Protein 3VW4 (pdb70)

Foldseek 3Di:
DDDPPLLVVLLVVLLVVVLPCCVVVVDDLVVQLVVSLVVSVVVQVVDPHGDDSVSSSVSSNVSSVVNNVQDDVVNVVVVVVVVVVVVVVPDDDDDDCPDCVNVVVCVVVVHHPVVVVVVPVD/DPDPLVVVLLVVLLVVVLVCCVVPVDDLVVQLVVQLVSSVVVQVVDPHGDDSVSSSVSSNVSSCVCNVPDDPVNVVVVCVVVVVVVVVPDDDDDDCPDCVNVVPCVVVPHHDVVVVVVVD

Solvent-accessible surface area: 18663 Å² total; per-residue (Å²): 208,152,59,73,137,72,40,51,78,0,55,26,101,0,48,128,64,0,65,165,10,2,92,138,66,81,36,103,80,69,106,5,31,83,32,0,22,123,72,0,70,93,43,11,79,93,30,131,101,65,11,54,83,60,38,0,123,58,9,0,105,41,4,0,102,110,0,67,164,120,68,33,76,126,28,76,67,64,69,83,60,55,156,45,173,148,37,55,110,164,70,198,224,92,89,81,96,111,31,46,175,40,124,81,37,8,121,91,122,68,80,64,96,51,38,47,89,168,136,103,187,151,177,140,159,96,87,18,64,84,0,54,32,105,0,48,104,54,0,61,154,6,8,95,140,68,80,36,102,64,74,120,7,35,90,36,0,22,105,63,0,67,100,64,12,80,88,26,134,96,70,26,59,82,58,44,0,124,62,9,0,111,37,4,0,112,94,0,101,165,117,68,41,78,149,29,68,73,65,65,84,53,63,154,46,176,151,47,45,119,167,75,196,215,83,81,74,108,111,32,42,171,33,116,82,42,36,110,102,121,70,90,65,83,50,32,53,100,168,169,111,218

Structure (mmCIF, N/CA/C/O backbone):
data_3VW4
#
_entry.id   3VW4
#
_cell.length_a   47.662
_cell.length_b   61.824
_cell.length_c   273.508
_cell.angle_alpha   90.00
_cell.angle_beta   90.00
_cell.angle_gamma   90.00
#
_symmetry.space_group_name_H-M   'P 21 21 21'
#
loop_
_entity.id
_entity.type
_entity.pdbx_description
1 polymer Rep
2 polymer "DNA (5'-D(P*AP*AP*TP*GP*AP*GP*AP*CP*CP*AP*GP*AP*TP*AP*AP*GP*CP*CP*TP*TP*AP*TP*C)-3')"
3 polymer "DNA (5'-D(P*GP*AP*TP*AP*AP*GP*GP*CP*TP*TP*AP*TP*CP*TP*GP*GP*TP*CP*TP*CP*AP*TP*T)-3')"
4 non-polymer 'SULFATE ION'
5 water water
#
loop_
_atom_site.group_PDB
_atom_site.id
_atom_site.type_symbol
_atom_site.label_atom_id
_atom_site.label_alt_id
_atom_site.label_comp_id
_atom_site.label_asym_id
_atom_site.label_entity_id
_atom_site.label_seq_id
_atom_site.pdbx_PDB_ins_code
_atom_site.Cartn_x
_atom_site.Cartn_y
_atom_site.Cartn_z
_atom_site.occupancy
_atom_site.B_iso_or_equiv
_atom_site.auth_seq_id
_atom_site.auth_comp_id
_atom_site.auth_asym_id
_atom_site.auth_atom_id
_atom_site.pdbx_PDB_model_num
ATOM 1 N N . HIS A 1 4 ? 15.024 19.646 90.720 1.00 64.98 170 HIS A N 1
ATOM 2 C CA . HIS A 1 4 ? 15.008 20.683 89.634 1.00 64.41 170 HIS A CA 1
ATOM 3 C C . HIS A 1 4 ? 15.745 20.227 88.391 1.00 55.98 170 HIS A C 1
ATOM 4 O O . HIS A 1 4 ? 16.965 20.351 88.309 1.00 58.90 170 HIS A O 1
ATOM 11 N N . HIS A 1 5 ? 15.047 19.680 87.405 1.00 48.61 171 HIS A N 1
ATOM 12 C CA . HIS A 1 5 ? 15.724 19.271 86.162 1.00 44.41 171 HIS A CA 1
ATOM 13 C C . HIS A 1 5 ? 15.709 20.473 85.256 1.00 36.69 171 HIS A C 1
ATOM 14 O O . HIS A 1 5 ? 14.731 21.245 85.323 1.00 33.30 171 HIS A O 1
ATOM 21 N N . HIS A 1 6 ? 16.741 20.667 84.408 1.00 25.64 172 HIS A N 1
ATOM 22 C CA . HIS A 1 6 ? 16.746 21.879 83.599 1.00 19.31 172 HIS A CA 1
ATOM 23 C C . HIS A 1 6 ? 16.672 21.549 82.16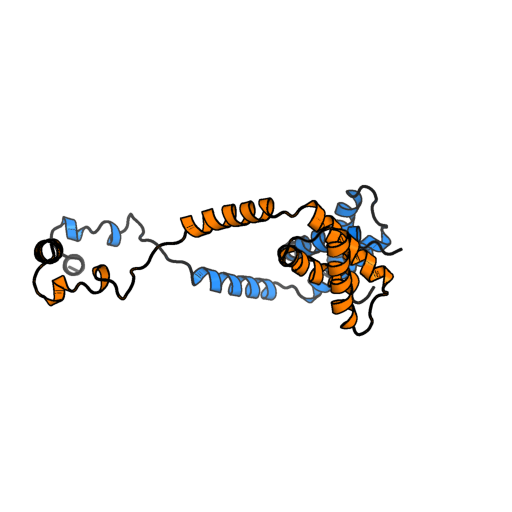6 1.00 15.12 172 HIS A C 1
ATOM 24 O O . HIS A 1 6 ? 17.683 21.526 81.496 1.00 14.53 172 HIS A O 1
ATOM 31 N N . HIS A 1 7 ? 15.477 21.339 81.648 1.00 11.17 173 HIS A N 1
ATOM 32 C CA . HIS A 1 7 ? 15.369 20.729 80.366 1.00 9.21 173 HIS A CA 1
ATOM 33 C C . HIS A 1 7 ? 15.864 21.561 79.254 1.00 8.94 173 HIS A C 1
ATOM 34 O O . HIS A 1 7 ? 16.455 21.020 78.274 1.00 8.55 173 HIS A O 1
ATOM 41 N N . HIS A 1 8 ? 15.683 22.881 79.347 1.00 8.84 174 HIS A N 1
ATOM 42 C CA . HIS A 1 8 ? 16.031 23.700 78.162 1.00 8.35 174 HIS A CA 1
ATOM 43 C C . HIS A 1 8 ? 17.513 23.786 77.982 1.00 6.78 174 HIS A C 1
ATOM 44 O O . HIS A 1 8 ? 18.027 23.551 76.906 1.00 6.22 174 HIS A O 1
ATOM 51 N N . ARG A 1 9 ? 18.242 24.098 79.036 1.00 12.34 175 ARG A N 1
ATOM 52 C CA . ARG A 1 9 ? 19.646 24.306 78.816 1.00 10.88 175 ARG A CA 1
ATOM 53 C C . ARG A 1 9 ? 20.287 22.947 78.558 1.00 9.69 175 ARG A C 1
ATOM 54 O O . ARG A 1 9 ? 21.157 22.802 77.664 1.00 9.16 175 ARG A O 1
ATOM 62 N N . ASN A 1 10 ? 19.811 21.929 79.266 1.00 9.30 176 ASN A N 1
ATOM 63 C CA . ASN A 1 10 ? 20.320 20.609 79.014 1.00 8.50 176 ASN A CA 1
ATOM 64 C C . ASN A 1 10 ? 20.229 20.282 77.516 1.00 8.11 176 ASN A C 1
ATOM 65 O O . ASN A 1 10 ? 21.245 19.990 76.867 1.00 7.56 176 ASN A O 1
ATOM 70 N N . TYR A 1 11 ? 19.032 20.350 76.969 1.00 8.63 177 TYR A N 1
ATOM 71 C CA . TYR A 1 11 ? 18.806 20.182 75.543 1.00 8.85 177 TYR A CA 1
ATOM 72 C C . TYR A 1 11 ? 19.862 20.911 74.701 1.00 8.55 177 TYR A C 1
ATOM 73 O O . TYR A 1 11 ? 20.599 20.382 73.865 1.00 8.25 177 TYR A O 1
ATOM 82 N N . HIS A 1 12 ? 19.929 22.165 74.952 1.00 8.99 178 HIS A N 1
ATOM 83 C CA . HIS A 1 12 ? 20.709 22.994 74.137 1.00 9.50 178 HIS A CA 1
ATOM 84 C C . HIS A 1 12 ? 22.132 22.536 74.185 1.00 8.86 178 HIS A C 1
ATOM 85 O O . HIS A 1 12 ? 22.810 22.456 73.148 1.00 9.24 178 HIS A O 1
ATOM 92 N N . LEU A 1 13 ? 22.625 22.241 75.373 1.00 8.19 179 LEU A N 1
ATOM 93 C CA . LEU A 1 13 ? 23.947 21.693 75.438 1.00 7.73 179 LEU A CA 1
ATOM 94 C C . LEU A 1 13 ? 24.031 20.323 74.742 1.00 7.48 179 LEU A C 1
ATOM 95 O O . LEU A 1 13 ? 24.967 20.095 74.003 1.00 7.50 179 LEU A O 1
ATOM 100 N N . PHE A 1 14 ? 23.088 19.402 74.964 1.00 7.63 180 PHE A N 1
ATOM 101 C CA . PHE A 1 14 ? 23.196 18.049 74.395 1.00 7.58 180 PHE A CA 1
ATOM 102 C C . PHE A 1 14 ? 23.154 18.151 72.896 1.00 8.18 180 PHE A C 1
ATOM 103 O O . PHE A 1 14 ? 23.820 17.487 72.196 1.00 8.10 180 PHE A O 1
ATOM 111 N N . GLU A 1 15 ? 22.348 19.027 72.367 1.00 9.42 181 GLU A N 1
ATOM 112 C CA . GLU A 1 15 ? 22.210 19.138 70.873 1.00 10.67 181 GLU A CA 1
ATOM 113 C C . GLU A 1 15 ? 23.456 19.739 70.233 1.00 11.29 181 GLU A C 1
ATOM 114 O O . GLU A 1 15 ? 23.939 19.209 69.254 1.00 12.04 181 GLU A O 1
ATOM 120 N N . LYS A 1 16 ? 23.928 20.886 70.747 1.00 12.06 182 LYS A N 1
ATOM 121 C CA . LYS A 1 16 ? 25.141 21.550 70.258 1.00 13.02 182 LYS A CA 1
ATOM 122 C C . LYS A 1 16 ? 26.313 20.573 70.221 1.00 11.77 182 LYS A C 1
ATOM 123 O O . LYS A 1 16 ? 26.809 20.231 69.174 1.00 12.43 182 LYS A O 1
ATOM 129 N N . VAL A 1 17 ? 26.704 20.092 71.376 1.00 10.13 183 VAL A N 1
ATOM 130 C CA . VAL A 1 17 ? 27.849 19.253 71.503 1.00 9.46 183 VAL A CA 1
ATOM 131 C C . VAL A 1 17 ? 27.740 17.896 70.723 1.00 9.39 183 VAL A C 1
ATOM 132 O O . VAL A 1 17 ? 28.753 17.377 70.201 1.00 9.31 183 VAL A O 1
ATOM 136 N N . ARG A 1 18 ? 26.554 17.285 70.648 1.00 9.17 184 ARG A N 1
ATOM 137 C CA . ARG A 1 18 ? 26.541 15.969 70.031 1.00 9.10 184 ARG A CA 1
ATOM 138 C C . ARG A 1 18 ? 26.904 16.116 68.553 1.00 10.14 184 ARG A C 1
ATOM 139 O O . ARG A 1 18 ? 27.577 15.295 67.978 1.00 9.92 184 ARG A O 1
ATOM 147 N N . LYS A 1 19 ? 26.506 17.230 67.977 1.00 11.61 185 LYS A N 1
ATOM 148 C CA . LYS A 1 19 ? 26.717 17.456 66.560 1.00 13.66 185 LYS A CA 1
ATOM 149 C C . LYS A 1 19 ? 28.194 17.705 66.281 1.00 13.70 185 LYS A C 1
ATOM 150 O O . LYS A 1 19 ? 28.717 17.340 65.205 1.00 15.46 185 LYS A O 1
ATOM 156 N N . TRP A 1 20 ? 28.842 18.344 67.258 1.00 11.97 186 TRP A N 1
ATOM 157 C CA . TRP A 1 20 ? 30.255 18.666 67.183 1.00 11.41 186 TRP A CA 1
ATOM 158 C C . TRP A 1 20 ? 31.049 17.378 67.335 1.00 10.24 186 TRP A C 1
ATOM 159 O O . TRP A 1 20 ? 31.852 17.067 66.495 1.00 10.74 186 TRP A O 1
ATOM 170 N N . ALA A 1 21 ? 30.810 16.623 68.399 1.00 8.68 187 ALA A N 1
ATOM 171 C CA . ALA A 1 21 ? 31.394 15.335 68.590 1.00 8.05 187 ALA A CA 1
ATOM 172 C C . ALA A 1 21 ? 31.327 14.302 67.458 1.00 8.61 187 ALA A C 1
ATOM 173 O O . ALA A 1 21 ? 32.268 13.498 67.321 1.00 8.30 187 ALA A O 1
ATOM 175 N N . TYR A 1 22 ? 30.247 14.276 66.675 1.00 9.40 188 TYR A N 1
ATOM 176 C CA . TYR A 1 22 ? 30.196 13.286 65.628 1.00 10.53 188 TYR A CA 1
ATOM 177 C C . TYR A 1 22 ? 31.363 13.509 64.676 1.00 11.95 188 TYR A C 1
ATOM 178 O O . TYR A 1 22 ? 31.965 12.556 64.157 1.00 12.13 188 TYR A O 1
ATOM 187 N N . ARG A 1 23 ? 31.663 14.781 64.450 1.00 13.52 189 ARG A N 1
ATOM 188 C CA . ARG A 1 23 ? 32.701 15.191 63.535 1.00 15.71 189 ARG A CA 1
ATOM 189 C C . ARG A 1 23 ? 34.095 15.188 64.193 1.00 14.47 189 ARG A C 1
ATOM 190 O O . ARG A 1 23 ? 35.035 14.741 63.582 1.00 15.04 189 ARG A O 1
ATOM 198 N N . ALA A 1 24 ? 34.197 15.633 65.439 1.00 12.69 190 ALA A N 1
ATOM 199 C CA . ALA A 1 24 ? 35.459 15.803 66.094 1.00 12.33 190 ALA A CA 1
ATOM 200 C C . ALA A 1 24 ? 36.179 14.477 66.413 1.00 11.50 190 ALA A C 1
ATOM 201 O O . ALA A 1 24 ? 37.437 14.471 66.469 1.00 12.58 190 ALA A O 1
ATOM 203 N N . ILE A 1 25 ? 35.442 13.393 66.647 1.00 9.94 191 ILE A N 1
ATOM 204 C CA . ILE A 1 25 ? 36.013 12.123 67.067 1.00 9.11 191 ILE A CA 1
ATOM 205 C C . ILE A 1 25 ? 37.031 11.647 66.019 1.00 10.21 191 ILE A C 1
ATOM 206 O O . ILE A 1 25 ? 38.029 11.046 66.333 1.00 9.90 191 ILE A O 1
ATOM 211 N N . ARG A 1 26 ? 36.772 11.976 64.764 1.00 11.54 192 ARG A N 1
ATOM 212 C CA . ARG A 1 26 ? 37.681 11.650 63.688 1.00 13.12 192 ARG A CA 1
ATOM 213 C C . ARG A 1 26 ? 39.013 12.409 63.780 1.00 14.18 192 ARG A C 1
ATOM 214 O O . ARG A 1 26 ? 39.937 12.139 63.026 1.00 15.25 192 ARG A O 1
ATOM 222 N N . GLN A 1 27 ? 39.134 13.380 64.656 1.00 14.39 193 GLN A N 1
ATOM 223 C CA . GLN A 1 27 ? 40.409 14.097 64.685 1.00 16.36 193 GLN A CA 1
ATOM 224 C C . GLN A 1 27 ? 41.302 13.468 65.693 1.00 14.96 193 GLN A C 1
ATOM 225 O O . GLN A 1 27 ? 41.434 13.988 66.762 1.00 15.01 193 GLN A O 1
ATOM 231 N N . GLY A 1 28 ? 41.818 12.294 65.419 1.00 13.97 194 GLY A N 1
ATOM 232 C CA . GLY A 1 28 ? 42.671 11.648 66.374 1.00 13.06 194 GLY A CA 1
ATOM 233 C C . GLY A 1 28 ? 42.140 10.347 66.919 1.00 11.27 194 GLY A C 1
ATOM 234 O O . GLY A 1 28 ? 42.928 9.490 67.296 1.00 11.44 194 GLY A O 1
ATOM 235 N N . TRP A 1 29 ? 40.812 10.159 66.928 1.00 9.82 195 TRP A N 1
ATOM 236 C CA . TRP A 1 29 ? 40.162 8.977 67.498 1.00 8.58 195 TRP A CA 1
ATOM 237 C C . TRP A 1 29 ? 40.701 8.829 68.903 1.00 8.34 195 TRP A C 1
ATOM 238 O O . TRP A 1 29 ? 41.270 7.786 69.275 1.00 8.67 195 TRP A O 1
ATOM 249 N N . PRO A 1 30 ? 40.579 9.881 69.710 1.00 8.06 196 PRO A N 1
ATOM 250 C CA . PRO A 1 30 ? 41.157 9.736 71.046 1.00 8.45 196 PRO A CA 1
ATOM 251 C C . PRO A 1 30 ? 40.579 8.520 71.808 1.00 8.10 196 PRO A C 1
ATOM 252 O O . PRO A 1 30 ? 39.389 8.298 71.758 1.00 7.34 196 PRO A O 1
ATOM 256 N N . VAL A 1 31 ? 41.418 7.750 72.500 1.00 9.02 197 VAL A N 1
ATOM 257 C CA . VAL A 1 31 ? 40.965 6.661 73.337 1.00 9.29 197 VAL A CA 1
ATOM 258 C C . VAL A 1 31 ? 39.918 7.145 74.271 1.00 8.93 197 VAL A C 1
ATOM 259 O O . VAL A 1 31 ? 39.821 8.350 74.555 1.00 8.68 197 VAL A O 1
ATOM 263 N N . PHE A 1 32 ? 39.103 6.249 74.785 1.00 9.15 198 PHE A N 1
ATOM 264 C CA . PHE A 1 32 ? 37.946 6.697 75.616 1.00 8.91 198 PHE A CA 1
ATOM 265 C C . PHE A 1 32 ? 38.254 7.721 76.751 1.00 9.44 198 PHE A C 1
ATOM 266 O O . PHE A 1 32 ? 37.598 8.794 76.805 1.00 8.68 198 PHE A O 1
ATOM 274 N N . SER A 1 33 ? 39.209 7.432 77.637 1.00 10.97 199 SER A N 1
ATOM 275 C CA . SER A 1 33 ? 39.395 8.292 78.803 1.00 11.95 199 SER A CA 1
ATOM 276 C C . SER A 1 33 ? 39.690 9.719 78.368 1.00 11.29 199 SER A C 1
ATOM 277 O O . SER A 1 33 ? 39.286 10.674 79.048 1.00 11.48 199 SER A O 1
ATOM 280 N N . GLN A 1 34 ? 40.350 9.882 77.214 1.00 10.74 200 GLN A N 1
ATOM 281 C CA . GLN A 1 34 ? 40.681 11.224 76.763 1.00 10.64 200 GLN A CA 1
ATOM 282 C C . GLN A 1 34 ? 39.472 11.879 76.075 1.00 9.10 200 GLN A C 1
ATOM 283 O O . GLN A 1 34 ? 39.201 13.047 76.245 1.00 9.16 200 GLN A O 1
ATOM 289 N N . TRP A 1 35 ? 38.743 11.086 75.319 1.00 8.02 201 TRP A N 1
ATOM 290 C CA . TRP A 1 35 ? 37.557 11.526 74.644 1.00 6.87 201 TRP A CA 1
ATOM 291 C C . TRP A 1 35 ? 36.533 11.974 75.670 1.00 6.72 201 TRP A C 1
ATOM 292 O O . TRP A 1 35 ? 35.809 12.924 75.496 1.00 6.25 201 TRP A O 1
ATOM 303 N N . LEU A 1 36 ? 36.488 11.303 76.800 1.00 7.42 202 LEU A N 1
ATOM 304 C CA . LEU A 1 36 ? 35.460 11.629 77.770 1.00 7.51 202 LEU A CA 1
ATOM 305 C C . LEU A 1 36 ? 35.782 13.011 78.248 1.00 7.94 202 LEU A C 1
ATOM 306 O O . LEU A 1 36 ? 34.877 13.855 78.306 1.00 7.44 202 LEU A O 1
ATOM 311 N N . ASP A 1 37 ? 37.058 13.264 78.572 1.00 9.11 203 ASP A N 1
ATOM 312 C CA . ASP A 1 37 ? 37.437 14.560 79.055 1.00 10.02 203 ASP A CA 1
ATOM 313 C C . ASP A 1 37 ? 37.202 15.624 77.973 1.00 9.26 203 ASP A C 1
ATOM 314 O O . ASP A 1 37 ? 36.571 16.662 78.246 1.00 9.31 203 ASP A O 1
ATOM 319 N N . ALA A 1 38 ? 37.537 15.276 76.733 1.00 8.64 204 ALA A N 1
ATOM 320 C CA . ALA A 1 38 ? 37.348 16.187 75.624 1.00 8.36 204 ALA A CA 1
ATOM 321 C C . ALA A 1 38 ? 35.904 16.697 75.491 1.00 7.39 204 ALA A C 1
ATOM 322 O O . ALA A 1 38 ? 35.710 17.937 75.324 1.00 7.91 204 ALA A O 1
ATOM 324 N N . VAL A 1 39 ? 34.924 15.796 75.581 1.00 6.36 205 VAL A N 1
ATOM 325 C CA . VAL A 1 39 ? 33.580 16.160 75.289 1.00 5.63 205 VAL A CA 1
ATOM 326 C C . VAL A 1 39 ? 32.995 16.972 76.448 1.00 6.12 205 VAL A C 1
ATOM 327 O O . VAL A 1 39 ? 32.463 18.094 76.238 1.00 6.32 205 VAL A O 1
ATOM 331 N N . ILE A 1 40 ? 33.162 16.482 77.672 1.00 6.71 206 ILE A N 1
ATOM 332 C CA . ILE A 1 40 ? 32.807 17.281 78.829 1.00 7.54 206 ILE A CA 1
ATOM 333 C C . ILE A 1 40 ? 33.366 18.690 78.714 1.00 8.53 206 ILE A C 1
ATOM 334 O O . ILE A 1 40 ? 32.688 19.643 78.967 1.00 8.74 206 ILE A O 1
ATOM 339 N N . GLN A 1 41 ? 34.608 18.808 78.287 1.00 9.50 207 GLN A N 1
ATOM 340 C CA . GLN A 1 41 ? 35.218 20.107 78.215 1.00 11.09 207 GLN A CA 1
ATOM 341 C C . GLN A 1 41 ? 34.520 21.002 77.166 1.00 10.81 207 GLN A C 1
ATOM 342 O O . GLN A 1 41 ? 34.281 22.184 77.396 1.00 11.65 207 GLN A O 1
ATOM 348 N N . ARG A 1 42 ? 34.077 20.396 76.075 1.00 9.77 208 ARG A N 1
ATOM 349 C CA . ARG A 1 42 ? 33.261 21.131 75.127 1.00 9.90 208 ARG A CA 1
ATOM 350 C C . ARG A 1 42 ? 31.841 21.489 75.663 1.00 9.49 208 ARG A C 1
ATOM 351 O O . ARG A 1 42 ? 31.296 22.564 75.351 1.00 10.09 208 ARG A O 1
ATOM 359 N N . VAL A 1 43 ? 31.307 20.657 76.541 1.00 8.84 209 VAL A N 1
ATOM 360 C CA . VAL A 1 43 ? 30.050 20.982 77.172 1.00 8.89 209 VAL A CA 1
ATOM 361 C C . VAL A 1 43 ? 30.284 22.166 78.096 1.00 10.56 209 VAL A C 1
ATOM 362 O O . VAL A 1 43 ? 29.453 23.096 78.128 1.00 10.99 209 VAL A O 1
ATOM 366 N N . GLU A 1 44 ? 31.393 22.163 78.826 1.00 11.92 210 GLU A N 1
ATOM 367 C CA . GLU A 1 44 ? 31.721 23.309 79.665 1.00 14.04 210 GLU A CA 1
ATOM 368 C C . GLU A 1 44 ? 31.944 24.627 78.881 1.00 14.69 210 GLU A C 1
ATOM 369 O O . GLU A 1 44 ? 31.644 25.689 79.371 1.00 15.50 210 GLU A O 1
ATOM 375 N N . MET A 1 45 ? 32.436 24.566 77.660 1.00 14.32 211 MET A N 1
ATOM 376 C CA . MET A 1 45 ? 32.703 25.810 77.018 1.00 16.01 211 MET A CA 1
ATOM 377 C C . MET A 1 45 ? 31.373 26.449 76.605 1.00 15.42 211 MET A C 1
ATOM 378 O O . MET A 1 45 ? 31.185 27.655 76.788 1.00 16.82 211 MET A O 1
ATOM 383 N N . TYR A 1 46 ? 30.436 25.645 76.106 1.00 13.40 212 TYR A N 1
ATOM 384 C CA . TYR A 1 46 ? 29.115 26.231 75.787 1.00 13.03 212 TYR A CA 1
ATOM 385 C C . TYR A 1 46 ? 28.372 26.721 77.028 1.00 12.66 212 TYR A C 1
ATOM 386 O O . TYR A 1 46 ? 27.691 27.739 76.976 1.00 13.50 212 TYR A O 1
ATOM 395 N N . ASN A 1 47 ? 28.532 25.996 78.121 1.00 11.51 213 ASN A N 1
ATOM 396 C CA . ASN A 1 47 ? 27.793 26.242 79.307 1.00 11.30 213 ASN A CA 1
ATOM 397 C C . ASN A 1 47 ? 28.187 27.598 79.874 1.00 13.13 213 ASN A C 1
ATOM 398 O O . ASN A 1 47 ? 27.371 28.312 80.401 1.00 13.63 213 ASN A O 1
ATOM 403 N N . ALA A 1 48 ? 29.451 27.955 79.732 1.00 14.31 214 ALA A N 1
ATOM 404 C CA . ALA A 1 48 ? 30.006 29.136 80.341 1.00 16.51 214 ALA A CA 1
ATOM 405 C C . ALA A 1 48 ? 29.471 30.393 79.610 1.00 17.71 214 ALA A C 1
ATOM 406 O O . ALA A 1 48 ? 29.353 31.469 80.188 1.00 19.55 214 ALA A O 1
ATOM 408 N N . SER A 1 49 ? 29.122 30.194 78.351 1.00 16.89 215 SER A N 1
ATOM 409 C CA . SER A 1 49 ? 28.300 31.094 77.588 1.00 17.71 215 SER A CA 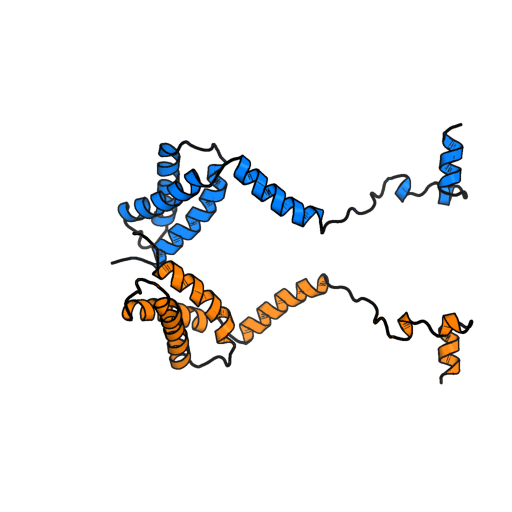1
ATOM 410 C C . SER A 1 49 ? 26.893 31.453 78.107 1.00 17.24 215 SER A C 1
ATOM 411 O O . SER A 1 49 ? 26.507 32.580 77.987 1.00 18.92 215 SER A O 1
ATOM 414 N N . LEU A 1 50 ? 26.141 30.504 78.636 1.00 15.24 216 LEU A N 1
ATOM 415 C CA . LEU A 1 50 ? 24.777 30.774 79.046 1.00 14.93 216 LEU A CA 1
ATOM 416 C C . LEU A 1 50 ? 24.783 31.791 80.136 1.00 16.56 216 LEU A C 1
ATOM 417 O O . LEU A 1 50 ? 25.685 31.800 80.952 1.00 17.30 216 LEU A O 1
ATOM 422 N N . PRO A 1 51 ? 23.750 32.625 80.188 1.00 17.32 217 PRO A N 1
ATOM 423 C CA . PRO A 1 51 ? 23.643 33.599 81.235 1.00 19.00 217 PRO A CA 1
ATOM 424 C C . PRO A 1 51 ? 23.606 32.924 82.626 1.00 18.35 217 PRO A C 1
ATOM 425 O O . PRO A 1 51 ? 24.175 33.465 83.598 1.00 19.99 217 PRO A O 1
ATOM 429 N N . VAL A 1 52 ? 22.921 31.779 82.730 1.00 16.40 218 VAL A N 1
ATOM 430 C CA . VAL A 1 52 ? 22.883 31.051 83.973 1.00 16.12 218 VAL A CA 1
ATOM 431 C C . VAL A 1 52 ? 23.336 29.654 83.724 1.00 14.53 218 VAL A C 1
ATOM 432 O O . VAL A 1 52 ? 22.543 28.763 83.528 1.00 13.21 218 VAL A O 1
ATOM 436 N N . PRO A 1 53 ? 24.644 29.437 83.767 1.00 14.91 219 PRO A N 1
ATOM 437 C CA . PRO A 1 53 ? 25.236 28.115 83.431 1.00 13.54 219 PRO A CA 1
ATOM 438 C C . PRO A 1 53 ? 24.732 27.008 84.349 1.00 13.01 219 PRO A C 1
ATOM 439 O O . PRO A 1 53 ? 24.456 27.242 85.506 1.00 14.17 219 PRO A O 1
ATOM 443 N N . LEU A 1 54 ? 24.636 25.791 83.844 1.00 11.60 220 LEU A N 1
ATOM 444 C CA . LEU A 1 54 ? 24.403 24.617 84.678 1.00 11.55 220 LEU A CA 1
ATOM 445 C C . LEU A 1 54 ? 25.613 24.292 85.555 1.00 12.73 220 LEU A C 1
ATOM 446 O O . LEU A 1 54 ? 26.692 24.796 85.354 1.00 13.36 220 LEU A O 1
ATOM 451 N N . SER A 1 55 ? 25.442 23.384 86.478 1.00 13.45 221 SER A N 1
ATOM 452 C CA . SER A 1 55 ? 26.473 23.017 87.335 1.00 15.03 221 SER A CA 1
ATOM 453 C C . SER A 1 55 ? 27.499 22.172 86.605 1.00 14.30 221 SER A C 1
ATOM 454 O O . SER A 1 55 ? 27.193 21.527 85.593 1.00 12.58 221 SER A O 1
ATOM 457 N N . PRO A 1 56 ? 28.698 22.083 87.170 1.00 15.86 222 PRO A N 1
ATOM 458 C CA . PRO A 1 56 ? 29.740 21.157 86.639 1.00 15.51 222 PRO A CA 1
ATOM 459 C C . PRO A 1 56 ? 29.296 19.710 86.628 1.00 15.04 222 PRO A C 1
ATOM 460 O O . PRO A 1 56 ? 29.544 19.023 85.641 1.00 13.72 222 PRO A O 1
ATOM 464 N N . ALA A 1 57 ? 28.634 19.241 87.689 1.00 16.51 223 ALA A N 1
ATOM 465 C CA . ALA A 1 57 ? 28.046 17.888 87.669 1.00 16.53 223 ALA A CA 1
ATOM 466 C C . ALA A 1 57 ? 27.111 17.669 86.475 1.00 14.54 223 ALA A C 1
ATOM 467 O O . ALA A 1 57 ? 27.141 16.578 85.850 1.00 13.84 223 ALA A O 1
ATOM 469 N N . GLU A 1 58 ? 26.305 18.661 86.127 1.00 13.91 224 GLU A N 1
ATOM 470 C CA . GLU A 1 58 ? 25.372 18.399 85.022 1.00 12.68 224 GLU A CA 1
ATOM 471 C C . GLU A 1 58 ? 26.077 18.307 83.660 1.00 10.99 224 GLU A C 1
ATOM 472 O O . GLU A 1 58 ? 25.824 17.382 82.878 1.00 10.17 224 GLU A O 1
ATOM 478 N N . CYS A 1 59 ? 26.975 19.266 83.409 1.00 10.69 225 CYS A N 1
ATOM 479 C CA . CYS A 1 59 ? 27.955 19.191 82.360 1.00 9.71 225 CYS A CA 1
ATOM 480 C C . CYS A 1 59 ? 28.635 17.842 82.200 1.00 9.60 225 CYS A C 1
ATOM 481 O O . CYS A 1 59 ? 28.679 17.320 81.073 1.00 8.53 225 CYS A O 1
ATOM 484 N N . ARG A 1 60 ? 29.095 17.232 83.290 1.00 10.90 226 ARG A N 1
ATOM 485 C CA . ARG A 1 60 ? 29.709 15.889 83.205 1.00 11.12 226 ARG A CA 1
ATOM 486 C C . ARG A 1 60 ? 28.750 14.862 82.723 1.00 10.35 226 ARG A C 1
ATOM 487 O O . ARG A 1 60 ? 29.101 14.054 81.825 1.00 9.73 226 ARG A O 1
ATOM 495 N N . ALA A 1 61 ? 27.546 14.884 83.261 1.00 10.56 227 ALA A N 1
ATOM 496 C CA . ALA A 1 61 ? 26.549 13.897 82.881 1.00 10.38 227 ALA A CA 1
ATOM 497 C C . ALA A 1 61 ? 26.251 14.016 81.363 1.00 8.68 227 ALA A C 1
ATOM 498 O O . ALA A 1 61 ? 26.343 13.022 80.659 1.00 8.41 227 ALA A O 1
ATOM 500 N N . ILE A 1 62 ? 25.968 15.228 80.853 1.00 7.69 228 ILE A N 1
ATOM 501 C CA . ILE A 1 62 ? 25.593 15.337 79.464 1.00 6.68 228 ILE A CA 1
ATOM 502 C C . ILE A 1 62 ? 26.797 14.918 78.588 1.00 6.09 228 ILE A C 1
ATOM 503 O O . ILE A 1 62 ? 26.688 14.253 77.520 1.00 5.64 228 ILE A O 1
ATOM 508 N N . GLY A 1 63 ? 27.954 15.298 79.072 1.00 6.34 229 GLY A N 1
ATOM 509 C CA . GLY A 1 63 ? 29.173 14.931 78.398 1.00 6.25 229 GLY A CA 1
ATOM 510 C C . GLY A 1 63 ? 29.449 13.444 78.401 1.00 6.76 229 GLY A C 1
ATOM 511 O O . GLY A 1 63 ? 29.878 12.923 77.380 1.00 6.32 229 GLY A O 1
ATOM 512 N N . LYS A 1 64 ? 29.207 12.746 79.517 1.00 8.00 230 LYS A N 1
ATOM 513 C CA . LYS A 1 64 ? 29.446 11.307 79.597 1.00 8.95 230 LYS A CA 1
ATOM 514 C C . LYS A 1 64 ? 28.567 10.577 78.573 1.00 8.54 230 LYS A C 1
ATOM 515 O O . LYS A 1 64 ? 28.999 9.622 77.842 1.00 8.59 230 LYS A O 1
ATOM 521 N N . SER A 1 65 ? 27.326 11.044 78.502 1.00 8.22 231 SER A N 1
ATOM 522 C CA . SER A 1 65 ? 26.365 10.519 77.575 1.00 8.15 231 SER A CA 1
ATOM 523 C C . SER A 1 65 ? 26.873 10.567 76.131 1.00 7.13 231 SER A C 1
ATOM 524 O O . SER A 1 65 ? 26.829 9.552 75.444 1.00 7.59 231 SER A O 1
ATOM 527 N N . ILE A 1 66 ? 27.357 11.727 75.675 1.00 5.94 232 ILE A N 1
ATOM 528 C CA . ILE A 1 66 ? 27.729 11.860 74.279 1.00 5.31 232 ILE A CA 1
ATOM 529 C C . ILE A 1 66 ? 28.947 10.983 73.984 1.00 5.34 232 ILE A C 1
ATOM 530 O O . ILE A 1 66 ? 29.090 10.335 72.903 1.00 5.33 232 ILE A O 1
ATOM 535 N N . ALA A 1 67 ? 29.823 10.955 74.980 1.00 5.46 233 ALA A N 1
ATOM 536 C CA . ALA A 1 67 ? 31.108 10.369 74.757 1.00 5.58 233 ALA A CA 1
ATOM 537 C C . ALA A 1 67 ? 30.940 8.855 74.806 1.00 6.42 233 ALA A C 1
ATOM 538 O O . ALA A 1 67 ? 31.595 8.168 74.070 1.00 6.43 233 ALA A O 1
ATOM 540 N N . LYS A 1 68 ? 30.037 8.329 75.617 1.00 7.37 234 LYS A N 1
ATOM 541 C CA . LYS A 1 68 ? 29.889 6.893 75.550 1.00 8.73 234 LYS A CA 1
ATOM 542 C C . LYS A 1 68 ? 29.239 6.489 74.271 1.00 8.76 234 LYS A C 1
ATOM 543 O O . LYS A 1 68 ? 29.763 5.603 73.575 1.00 9.44 234 LYS A O 1
ATOM 549 N N . TYR A 1 69 ? 28.195 7.176 73.876 1.00 8.32 235 TYR A N 1
ATOM 550 C CA . TYR A 1 69 ? 27.519 6.823 72.646 1.00 8.79 235 TYR A CA 1
ATOM 551 C C . TYR A 1 69 ? 28.457 6.891 71.464 1.00 8.16 235 TYR A C 1
ATOM 552 O O . TYR A 1 69 ? 28.595 5.903 70.742 1.00 9.03 235 TYR A O 1
ATOM 561 N N . THR A 1 70 ? 29.159 8.011 71.312 1.00 6.97 236 THR A N 1
ATOM 562 C CA . THR A 1 70 ? 29.993 8.230 70.152 1.00 6.72 236 THR A CA 1
ATOM 563 C C . THR A 1 70 ? 31.243 7.343 70.176 1.00 7.01 236 THR A C 1
ATOM 564 O O . THR A 1 70 ? 31.642 6.844 69.138 1.00 7.43 236 THR A O 1
ATOM 568 N N . HIS A 1 71 ? 31.828 7.080 71.325 1.00 7.18 237 HIS A N 1
ATOM 569 C CA . HIS A 1 71 ? 33.007 6.150 71.362 1.00 7.94 237 HIS A CA 1
ATOM 570 C C . HIS A 1 71 ? 32.611 4.786 70.935 1.00 9.45 237 HIS A C 1
ATOM 571 O O . HIS A 1 71 ? 33.318 4.158 70.192 1.00 9.76 237 HIS A O 1
ATOM 578 N N . ARG A 1 72 ? 31.414 4.350 71.363 1.00 10.99 238 ARG A N 1
ATOM 579 C CA . ARG A 1 72 ? 30.940 3.027 71.074 1.00 13.14 238 ARG A CA 1
ATOM 580 C C . ARG A 1 72 ? 30.496 2.902 69.626 1.00 13.29 238 ARG A C 1
ATOM 581 O O . ARG A 1 72 ? 30.767 1.872 69.014 1.00 14.25 238 ARG A O 1
ATOM 589 N N . LYS A 1 73 ? 29.841 3.919 69.057 1.00 12.37 239 LYS A N 1
ATOM 590 C CA . LYS A 1 73 ? 29.285 3.688 67.714 1.00 13.25 239 LYS A CA 1
ATOM 591 C C . LYS A 1 73 ? 30.120 4.142 66.510 1.00 12.76 239 LYS A C 1
ATOM 592 O O . LYS A 1 73 ? 29.870 3.714 65.388 1.00 13.87 239 LYS A O 1
ATOM 598 N N . PHE A 1 74 ? 31.120 4.997 66.739 1.00 4.12 240 PHE A N 1
ATOM 599 C CA . PHE A 1 74 ? 31.825 5.603 65.619 1.00 4.07 240 PHE A CA 1
ATOM 600 C C . PHE A 1 74 ? 33.166 4.886 65.284 1.00 4.10 240 PHE A C 1
ATOM 601 O O . PHE A 1 74 ? 33.877 4.340 66.163 1.00 4.03 240 PHE A O 1
ATOM 609 N N . SER A 1 75 ? 33.559 4.898 64.030 1.00 4.14 241 SER A N 1
ATOM 610 C CA . SER A 1 75 ? 34.832 4.257 63.734 1.00 4.35 241 SER A CA 1
ATOM 611 C C . SER A 1 75 ? 35.221 4.650 62.351 1.00 4.66 241 SER A C 1
ATOM 612 O O . SER A 1 75 ? 34.380 5.069 61.576 1.00 4.80 241 SER A O 1
ATOM 615 N N . PRO A 1 76 ? 36.469 4.523 62.006 1.00 5.09 242 PRO A N 1
ATOM 616 C CA . PRO A 1 76 ? 36.764 4.776 60.595 1.00 5.78 242 PRO A CA 1
ATOM 617 C C . PRO A 1 76 ? 35.899 4.001 59.583 1.00 6.63 242 PRO A C 1
ATOM 618 O O . PRO A 1 76 ? 35.462 4.594 58.612 1.00 6.83 242 PRO A O 1
ATOM 622 N N . GLU A 1 77 ? 35.628 2.712 59.789 1.00 8.35 243 GLU A N 1
ATOM 623 C CA . GLU A 1 77 ? 34.839 1.891 58.820 1.00 10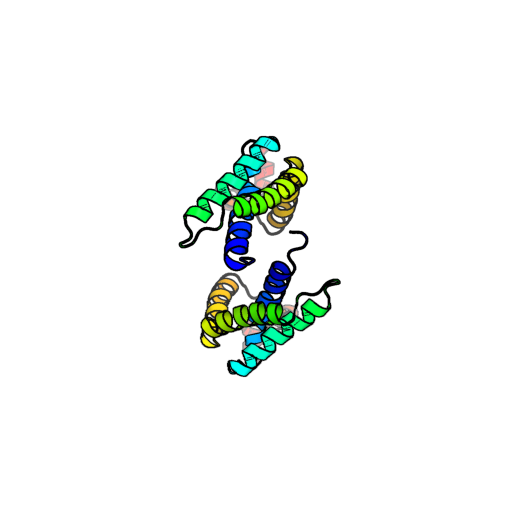.04 243 GLU A CA 1
ATOM 624 C C . GLU A 1 77 ? 33.463 2.545 58.752 1.00 9.54 243 GLU A C 1
ATOM 625 O O . GLU A 1 77 ? 32.966 2.898 57.623 1.00 9.44 243 GLU A O 1
ATOM 631 N N . GLY A 1 78 ? 32.934 2.814 59.967 1.00 8.21 244 GLY A N 1
ATOM 632 C CA . GLY A 1 78 ? 31.755 3.608 60.192 1.00 7.09 244 GLY A CA 1
ATOM 633 C C . GLY A 1 78 ? 31.650 4.805 59.250 1.00 6.88 244 GLY A C 1
ATOM 634 O O . GLY A 1 78 ? 30.638 4.909 58.550 1.00 7.21 244 GLY A O 1
ATOM 635 N N . PHE A 1 79 ? 32.658 5.697 59.221 1.00 6.14 245 PHE A N 1
ATOM 636 C CA . PHE A 1 79 ? 32.664 6.885 58.372 1.00 5.48 245 PHE A CA 1
ATOM 637 C C . PHE A 1 79 ? 32.652 6.509 56.924 1.00 5.39 245 PHE A C 1
ATOM 638 O O . PHE A 1 79 ? 31.869 7.072 56.175 1.00 5.45 245 PHE A O 1
ATOM 646 N N . SER A 1 80 ? 33.465 5.559 56.498 1.00 5.33 246 SER A N 1
ATOM 647 C CA . SER A 1 80 ? 33.303 5.094 55.104 1.00 5.34 246 SER A CA 1
ATOM 648 C C . SER A 1 80 ? 31.922 4.664 54.708 1.00 5.09 246 SER A C 1
ATOM 649 O O . SER A 1 80 ? 31.457 5.067 53.672 1.00 5.12 246 SER A O 1
ATOM 652 N N . ALA A 1 81 ? 31.317 3.782 55.487 1.00 4.80 247 ALA A N 1
ATOM 653 C CA . ALA A 1 81 ? 29.925 3.383 55.274 1.00 4.69 247 ALA A CA 1
ATOM 654 C C . ALA A 1 81 ? 28.998 4.615 55.046 1.00 4.72 247 ALA A C 1
ATOM 655 O O . ALA A 1 81 ? 28.366 4.686 53.996 1.00 4.54 247 ALA A O 1
ATOM 657 N N . VAL A 1 82 ? 28.918 5.576 55.975 1.00 4.68 248 VAL A N 1
ATOM 658 C CA . VAL A 1 82 ? 28.193 6.780 55.671 1.00 5.05 248 VAL A CA 1
ATOM 659 C C . VAL A 1 82 ? 28.598 7.444 54.334 1.00 5.46 248 VAL A C 1
ATOM 660 O O . VAL A 1 82 ? 27.761 7.785 53.483 1.00 5.47 248 VAL A O 1
ATOM 664 N N . GLN A 1 83 ? 29.886 7.605 54.094 1.00 5.93 249 GLN A N 1
ATOM 665 C CA . GLN A 1 83 ? 30.298 8.327 52.898 1.00 6.19 249 GLN A CA 1
ATOM 666 C C . GLN A 1 83 ? 29.991 7.510 51.658 1.00 6.95 249 GLN A C 1
ATOM 667 O O . GLN A 1 83 ? 29.815 8.057 50.554 1.00 7.70 249 GLN A O 1
ATOM 673 N N . ALA A 1 84 ? 29.934 6.184 51.779 1.00 7.37 250 ALA A N 1
ATOM 674 C CA . ALA A 1 84 ? 29.567 5.367 50.606 1.00 7.65 250 ALA A CA 1
ATOM 675 C C . ALA A 1 84 ? 28.082 5.483 50.359 1.00 8.24 250 ALA A C 1
ATOM 676 O O . ALA A 1 84 ? 27.664 5.495 49.233 1.00 9.52 250 ALA A O 1
ATOM 678 N N . ALA A 1 85 ? 27.270 5.571 51.403 1.00 8.37 251 ALA A N 1
ATOM 679 C CA . ALA A 1 85 ? 25.837 5.655 51.205 1.00 8.49 251 ALA A CA 1
ATOM 680 C C . ALA A 1 85 ? 25.526 6.996 50.513 1.00 9.15 251 ALA A C 1
ATOM 681 O O . ALA A 1 85 ? 24.882 7.006 49.450 1.00 9.36 251 ALA A O 1
ATOM 683 N N . ARG A 1 86 ? 26.002 8.115 51.088 1.00 9.68 252 ARG A N 1
ATOM 684 C CA . ARG A 1 86 ? 25.832 9.467 50.467 1.00 10.03 252 ARG A CA 1
ATOM 685 C C . ARG A 1 86 ? 26.407 9.496 49.042 1.00 10.86 252 ARG A C 1
ATOM 686 O O . ARG A 1 86 ? 25.756 9.936 48.119 1.00 10.73 252 ARG A O 1
ATOM 694 N N . GLY A 1 87 ? 27.618 8.990 48.868 1.00 11.50 253 GLY A N 1
ATOM 695 C CA . GLY A 1 87 ? 28.224 9.001 47.573 1.00 13.46 253 GLY A CA 1
ATOM 696 C C . GLY A 1 87 ? 27.353 8.234 46.605 1.00 15.93 253 GLY A C 1
ATOM 697 O O . GLY A 1 87 ? 27.356 8.540 45.424 1.00 17.91 253 GLY A O 1
ATOM 698 N N . ARG A 1 88 ? 26.594 7.244 47.080 1.00 17.45 254 ARG A N 1
ATOM 699 C CA . ARG A 1 88 ? 25.773 6.449 46.180 1.00 19.28 254 ARG A CA 1
ATOM 700 C C . ARG A 1 88 ? 24.623 7.305 45.650 1.00 19.80 254 ARG A C 1
ATOM 701 O O . ARG A 1 88 ? 24.357 7.303 44.473 1.00 20.77 254 ARG A O 1
ATOM 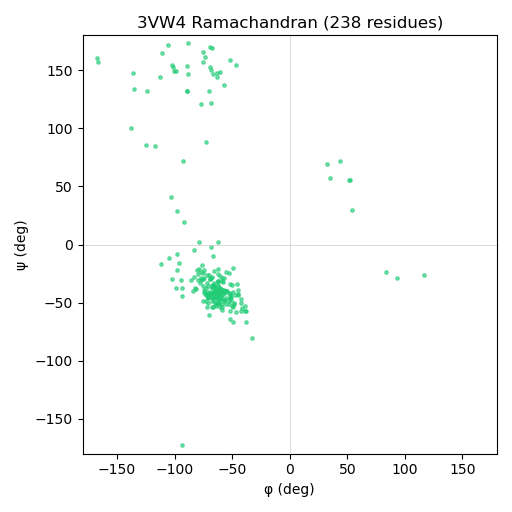709 N N . LYS A 1 89 ? 23.975 8.054 46.529 1.00 22.13 255 LYS A N 1
ATOM 710 C CA . LYS A 1 89 ? 22.895 8.969 46.160 1.00 25.29 255 LYS A CA 1
ATOM 711 C C . LYS A 1 89 ? 23.461 9.936 45.131 1.00 25.40 255 LYS A C 1
ATOM 712 O O . LYS A 1 89 ? 22.881 10.073 44.038 1.00 26.54 255 LYS A O 1
ATOM 718 N N . GLY A 1 90 ? 24.630 10.504 45.456 1.00 23.76 256 GLY A N 1
ATOM 719 C CA . GLY A 1 90 ? 25.308 11.550 44.688 1.00 24.18 256 GLY A CA 1
ATOM 720 C C . GLY A 1 90 ? 25.698 11.173 43.275 1.00 25.98 256 GLY A C 1
ATOM 721 O O . GLY A 1 90 ? 25.320 11.834 42.314 1.00 27.17 256 GLY A O 1
ATOM 722 N N . GLY A 1 91 ? 26.422 10.085 43.116 1.00 27.51 257 GLY A N 1
ATOM 723 C CA . GLY A 1 91 ? 26.740 9.601 41.773 1.00 28.07 257 GLY A CA 1
ATOM 724 C C . GLY A 1 91 ? 25.528 9.252 40.936 1.00 31.12 257 GLY A C 1
ATOM 725 O O . GLY A 1 91 ? 25.586 9.326 39.706 1.00 35.25 257 GLY A O 1
ATOM 726 N N . THR A 1 92 ? 24.441 8.879 41.603 1.00 32.72 258 THR A N 1
ATOM 727 C CA . THR A 1 92 ? 23.2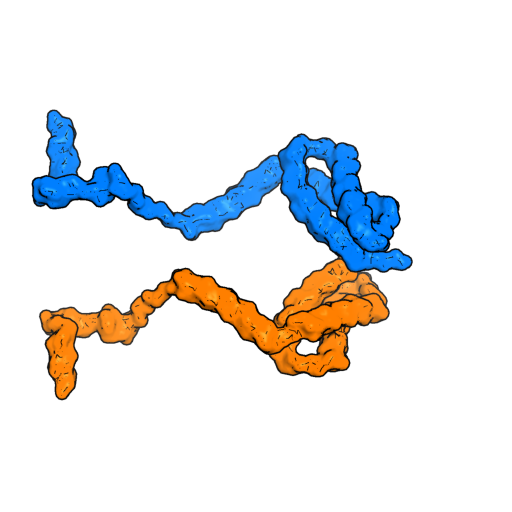20 8.486 40.939 1.00 37.21 258 THR A CA 1
ATOM 728 C C . THR A 1 92 ? 22.491 9.645 40.281 1.00 41.62 258 THR A C 1
ATOM 729 O O . THR A 1 92 ? 22.056 9.491 39.136 1.00 50.54 258 THR A O 1
ATOM 733 N N . LYS A 1 93 ? 22.352 10.785 40.962 1.00 41.69 259 LYS A N 1
ATOM 734 C CA . LYS A 1 93 ? 21.661 11.917 40.347 1.00 41.46 259 LYS A CA 1
ATOM 735 C C . LYS A 1 93 ? 22.609 12.985 39.854 1.00 42.29 259 LYS A C 1
ATOM 736 O O . LYS A 1 93 ? 22.339 14.172 39.998 1.00 41.87 259 LYS A O 1
ATOM 742 N N . SER A 1 94 ? 23.709 12.548 39.249 1.00 38.61 260 SER A N 1
ATOM 743 C CA . SER A 1 94 ? 24.742 13.442 38.784 1.00 39.61 260 SER A CA 1
ATOM 744 C C . SER A 1 94 ? 25.176 13.021 37.394 1.00 42.30 260 SER A C 1
ATOM 745 O O . SER A 1 94 ? 25.459 11.840 37.161 1.00 45.56 260 SER A O 1
ATOM 748 N N . LYS A 1 95 ? 25.280 14.010 36.501 1.00 45.71 261 LYS A N 1
ATOM 749 C CA . LYS A 1 95 ? 25.600 13.799 35.086 1.00 44.11 261 LYS A CA 1
ATOM 750 C C . LYS A 1 95 ? 26.832 14.619 34.686 1.00 44.08 261 LYS A C 1
ATOM 751 O O . LYS A 1 95 ? 26.911 15.811 34.985 1.00 41.45 261 LYS A O 1
ATOM 757 N N . ARG A 1 96 ? 27.778 13.978 34.007 1.00 41.93 262 ARG A N 1
ATOM 758 C CA . ARG A 1 96 ? 28.864 14.703 33.358 1.00 46.97 262 ARG A CA 1
ATOM 759 C C . ARG A 1 96 ? 28.546 15.429 32.018 1.00 52.21 262 ARG A C 1
ATOM 760 O O . ARG A 1 96 ? 28.157 14.783 31.028 1.00 56.22 262 ARG A O 1
ATOM 768 N N . ALA A 1 97 ? 28.759 16.751 31.989 1.00 51.84 263 ALA A N 1
ATOM 769 C CA . ALA A 1 97 ? 28.667 17.571 30.764 1.00 55.70 263 ALA A CA 1
ATOM 770 C C . ALA A 1 97 ? 29.896 17.387 29.839 1.00 58.65 263 ALA A C 1
ATOM 771 O O . ALA A 1 97 ? 30.968 16.976 30.306 1.00 57.79 263 ALA A O 1
ATOM 773 N N . ALA A 1 98 ? 29.750 17.672 28.537 1.00 58.85 264 ALA A N 1
ATOM 774 C CA . ALA A 1 98 ? 30.887 17.526 27.579 1.00 54.89 264 ALA A CA 1
ATOM 775 C C . ALA A 1 98 ? 32.012 18.478 27.950 1.00 48.15 264 ALA A C 1
ATOM 776 O O . ALA A 1 98 ? 31.730 19.563 28.423 1.00 43.93 264 ALA A O 1
ATOM 778 N N . VAL A 1 99 ? 33.268 18.075 27.774 1.00 43.86 265 VAL A N 1
ATOM 779 C CA . VAL A 1 99 ? 34.377 18.979 28.095 1.00 46.84 265 VAL A CA 1
ATOM 780 C C . VAL A 1 99 ? 34.678 19.771 26.839 1.00 48.57 265 VAL A C 1
ATOM 781 O O . VAL A 1 99 ? 34.801 19.169 25.779 1.00 51.95 265 VAL A O 1
ATOM 785 N N . PRO A 1 100 ? 34.817 21.115 26.945 1.00 51.02 266 PRO A N 1
ATOM 786 C CA . PRO A 1 100 ? 34.648 21.844 25.699 1.00 50.65 266 PRO A CA 1
ATOM 787 C C . PRO A 1 100 ? 35.889 21.735 24.784 1.00 50.56 266 PRO A C 1
ATOM 788 O O . PRO A 1 100 ? 35.746 21.857 23.576 1.00 53.44 266 PRO A O 1
ATOM 792 N N . THR A 1 101 ? 37.073 21.463 25.336 1.00 46.01 267 THR A N 1
ATOM 793 C CA . THR A 1 101 ? 38.299 21.467 24.535 1.00 45.26 267 THR A CA 1
ATOM 794 C C . THR A 1 101 ? 38.672 20.080 23.943 1.00 45.92 267 THR A C 1
ATOM 795 O O . THR A 1 101 ? 39.818 19.848 23.564 1.00 51.04 267 THR A O 1
ATOM 799 N N . SER A 1 102 ? 37.714 19.159 23.858 1.00 42.66 268 SER A N 1
ATOM 800 C CA . SER A 1 102 ? 37.986 17.790 23.376 1.00 38.79 268 SER A CA 1
ATOM 801 C C . SER A 1 102 ? 37.580 17.552 21.897 1.00 38.76 268 SER A C 1
ATOM 802 O O . SER A 1 102 ? 36.572 18.124 21.408 1.00 37.70 268 SER A O 1
ATOM 805 N N . ALA A 1 103 ? 38.314 16.662 21.218 1.00 91.56 269 ALA A N 1
ATOM 806 C CA . ALA A 1 103 ? 37.973 16.218 19.862 1.00 84.79 269 ALA A CA 1
ATOM 807 C C . ALA A 1 103 ? 36.480 15.954 19.718 1.00 80.69 269 ALA A C 1
ATOM 808 O O . ALA A 1 103 ? 35.844 16.454 18.801 1.00 78.26 269 ALA A O 1
ATOM 810 N N . ARG A 1 104 ? 35.923 15.180 20.639 1.00 80.60 270 ARG A N 1
ATOM 811 C CA . ARG A 1 104 ? 34.490 14.946 20.686 1.00 78.55 270 ARG A CA 1
ATOM 812 C C . ARG A 1 104 ? 33.679 16.256 20.671 1.00 75.76 270 ARG A C 1
ATOM 813 O O . ARG A 1 104 ? 32.614 16.297 20.088 1.00 75.28 270 ARG A O 1
ATOM 821 N N . SER A 1 105 ? 34.183 17.328 21.272 1.00 74.16 271 SER A N 1
ATOM 822 C CA . SER A 1 105 ? 33.400 18.562 21.371 1.00 73.77 271 SER A CA 1
ATOM 823 C C . SER A 1 105 ? 33.637 19.578 20.261 1.00 71.60 271 SER A C 1
ATOM 824 O O . SER A 1 105 ? 32.695 20.167 19.751 1.00 72.22 271 SER A O 1
ATOM 827 N N . LEU A 1 106 ? 34.899 19.798 19.917 1.00 70.06 272 LEU A N 1
ATOM 828 C CA . LEU A 1 106 ? 35.282 20.658 18.797 1.00 69.82 272 LEU A CA 1
ATOM 829 C C . LEU A 1 106 ? 34.845 20.105 17.418 1.00 69.18 272 LEU A C 1
ATOM 830 O O . LEU A 1 106 ? 34.719 20.858 16.439 1.00 70.16 272 LEU A O 1
ATOM 835 N N . LYS A 1 107 ? 34.627 18.790 17.360 1.00 67.57 273 LYS A N 1
ATOM 836 C CA . LYS A 1 107 ? 34.199 18.092 16.146 1.00 66.90 273 LYS A CA 1
ATOM 837 C C . LYS A 1 107 ? 34.967 18.566 14.887 1.00 67.14 273 LYS A C 1
ATOM 838 O O . LYS A 1 107 ? 34.418 19.296 14.057 1.00 69.36 273 LYS A O 1
ATOM 844 N N . PRO A 1 108 ? 36.260 18.189 14.772 1.00 66.25 274 PRO A N 1
ATOM 845 C CA . PRO A 1 108 ? 37.064 18.619 13.634 1.00 67.76 274 PRO A CA 1
ATOM 846 C C . PRO A 1 108 ? 36.625 18.021 12.307 1.00 68.16 274 PRO A C 1
ATOM 847 O O . PRO A 1 108 ? 36.829 18.632 11.250 1.00 70.99 274 PRO A O 1
ATOM 851 N N . TRP A 1 109 ? 36.030 16.837 12.358 1.00 66.30 275 TRP A N 1
ATOM 852 C CA . TRP A 1 109 ? 35.563 16.174 11.143 1.00 66.70 275 TRP A CA 1
ATOM 853 C C . TRP A 1 109 ? 34.487 16.964 10.451 1.00 68.73 275 TRP A C 1
ATOM 854 O O . TRP A 1 109 ? 34.483 17.064 9.232 1.00 71.33 275 TRP A O 1
ATOM 865 N N . GLU A 1 110 ? 33.576 17.538 11.227 1.00 68.86 276 GLU A N 1
ATOM 866 C CA . GLU A 1 110 ? 32.547 18.426 10.714 1.00 72.42 276 GLU A CA 1
ATOM 867 C C . GLU A 1 110 ? 33.148 19.575 9.933 1.00 75.88 276 GLU A C 1
ATOM 868 O O . GLU A 1 110 ? 32.605 19.963 8.915 1.00 80.37 276 GLU A O 1
ATOM 874 N N . ALA A 1 111 ? 34.261 20.122 10.420 1.00 75.04 277 ALA A N 1
ATOM 875 C CA . ALA A 1 111 ? 34.943 21.227 9.748 1.00 79.61 277 ALA A CA 1
ATOM 876 C C . ALA A 1 111 ? 35.793 20.745 8.573 1.00 81.37 277 ALA A C 1
ATOM 877 O O . ALA A 1 111 ? 35.971 21.459 7.593 1.00 87.04 277 ALA A O 1
ATOM 879 N N . LEU A 1 112 ? 36.305 19.525 8.679 1.00 77.66 278 LEU A N 1
ATOM 880 C CA . LEU A 1 112 ? 37.004 18.870 7.578 1.00 79.55 278 LEU A CA 1
ATOM 881 C C . LEU A 1 112 ? 36.070 18.287 6.528 1.00 80.85 278 LEU A C 1
ATOM 882 O O . LEU A 1 112 ? 36.517 17.644 5.584 1.00 82.15 278 LEU A O 1
ATOM 887 N N . GLY A 1 113 ? 34.770 18.482 6.702 1.00 81.26 279 GLY A N 1
ATOM 888 C CA . GLY A 1 113 ? 33.799 18.016 5.720 1.00 84.20 279 GLY A CA 1
ATOM 889 C C . GLY A 1 113 ? 33.394 16.559 5.846 1.00 80.66 279 GLY A C 1
ATOM 890 O O . GLY A 1 113 ? 32.317 16.187 5.409 1.00 82.47 279 GLY A O 1
ATOM 891 N N . ILE A 1 114 ? 34.239 15.731 6.451 1.00 76.98 280 ILE A N 1
ATOM 892 C CA . ILE A 1 114 ? 33.960 14.304 6.536 1.00 74.79 280 ILE A CA 1
ATOM 893 C C . ILE A 1 114 ? 33.248 13.961 7.859 1.00 72.01 280 ILE A C 1
ATOM 894 O O . ILE A 1 114 ? 32.851 14.875 8.578 1.00 72.36 280 ILE A O 1
ATOM 899 N N . SER A 1 115 ? 33.041 12.681 8.176 1.00 70.57 281 SER A N 1
ATOM 900 C CA . SER A 1 115 ? 32.329 12.297 9.430 1.00 69.42 281 SER A CA 1
ATOM 901 C C . SER A 1 115 ? 33.227 11.619 10.483 1.00 67.42 281 SER A C 1
ATOM 902 O O . SER A 1 115 ? 34.319 11.176 10.132 1.00 66.84 281 SER A O 1
ATOM 905 N N . ARG A 1 116 ? 32.749 11.528 11.746 1.00 67.34 282 ARG A N 1
ATOM 906 C CA . ARG A 1 116 ? 33.499 10.942 12.891 1.00 66.96 282 ARG A CA 1
ATOM 907 C C . ARG A 1 116 ? 34.278 9.732 12.437 1.00 67.81 282 ARG A C 1
ATOM 908 O O . ARG A 1 116 ? 35.503 9.671 12.585 1.00 67.77 282 ARG A O 1
ATOM 916 N N . ALA A 1 117 ? 33.549 8.771 11.874 1.00 69.18 283 ALA A N 1
ATOM 917 C CA . ALA A 1 117 ? 34.111 7.474 11.569 1.00 71.33 283 ALA A CA 1
ATOM 918 C C . ALA A 1 117 ? 35.219 7.534 10.505 1.00 70.81 283 ALA A C 1
ATOM 919 O O . ALA A 1 117 ? 36.246 6.875 10.671 1.00 72.90 283 ALA A O 1
ATOM 921 N N . THR A 1 118 ? 35.033 8.333 9.442 1.00 69.21 284 THR A N 1
ATOM 922 C CA . THR A 1 118 ? 36.098 8.564 8.448 1.00 69.63 284 THR A CA 1
ATOM 923 C C . THR A 1 118 ? 37.351 9.234 9.030 1.00 69.47 284 THR A C 1
ATOM 924 O O . THR A 1 118 ? 38.476 8.822 8.728 1.00 71.64 284 THR A O 1
ATOM 928 N N . TYR A 1 119 ? 37.149 10.264 9.852 1.00 67.59 285 TYR A N 1
ATOM 929 C CA . TYR A 1 119 ? 38.241 10.916 10.580 1.00 67.98 285 TYR A CA 1
ATOM 930 C C . TYR A 1 119 ? 39.074 9.921 11.347 1.00 70.67 285 TYR A C 1
ATOM 931 O O . TYR A 1 119 ? 40.294 9.974 11.296 1.00 73.44 285 TYR A O 1
ATOM 940 N N . TYR A 1 120 ? 38.425 9.007 12.053 1.00 71.51 286 TYR A N 1
ATOM 941 C CA . TYR A 1 120 ? 39.197 8.043 12.804 1.00 76.35 286 TYR A CA 1
ATOM 942 C C . TYR A 1 120 ? 39.819 6.913 11.999 1.00 80.46 286 TYR A C 1
ATOM 943 O O . TYR A 1 120 ? 40.890 6.427 12.353 1.00 85.39 286 TYR A O 1
ATOM 952 N N . ARG A 1 121 ? 39.178 6.516 10.906 1.00 79.91 287 ARG A N 1
ATOM 953 C CA . ARG A 1 121 ? 39.806 5.577 9.979 1.00 84.03 287 ARG A CA 1
ATOM 954 C C . ARG A 1 121 ? 41.057 6.184 9.333 1.00 86.46 287 ARG A C 1
ATOM 955 O O . ARG A 1 121 ? 42.075 5.514 9.224 1.00 91.89 287 ARG A O 1
ATOM 963 N N . LYS A 1 122 ? 40.997 7.461 8.961 1.00 84.44 288 LYS A N 1
ATOM 964 C CA . LYS A 1 122 ? 42.134 8.152 8.342 1.00 88.41 288 LYS A CA 1
ATOM 965 C C . LYS A 1 122 ? 43.327 8.377 9.277 1.00 93.95 288 LYS A C 1
ATOM 966 O O . LYS A 1 122 ? 44.345 8.925 8.865 1.00 97.32 288 LYS A O 1
ATOM 972 N N . LEU A 1 123 ? 43.216 7.974 10.535 1.00 97.72 289 LEU A N 1
ATOM 973 C CA . LEU A 1 123 ? 44.313 8.227 11.465 1.00 105.83 289 LEU A CA 1
ATOM 974 C C . LEU A 1 123 ? 45.239 7.046 11.690 1.00 117.95 289 LEU A C 1
ATOM 975 O O . LEU A 1 123 ? 46.446 7.242 11.823 1.00 125.19 289 LEU A O 1
ATOM 980 N N . LYS A 1 124 ? 44.686 5.833 11.725 1.00 123.38 290 LYS A N 1
ATOM 981 C CA . LYS A 1 124 ? 45.494 4.623 11.872 1.00 137.25 290 LYS A CA 1
ATOM 982 C C . LYS A 1 124 ? 46.683 4.616 10.895 1.00 150.95 290 LYS A C 1
ATOM 983 O O . LYS A 1 124 ? 47.818 4.409 11.321 1.00 160.31 290 LYS A O 1
ATOM 989 N N . CYS A 1 125 ? 46.400 4.854 9.605 1.00 63.78 291 CYS A N 1
ATOM 990 C CA . CYS A 1 125 ? 47.393 5.050 8.502 1.00 71.37 291 CYS A CA 1
ATOM 991 C C . CYS A 1 125 ? 48.832 5.345 8.950 1.00 77.61 291 CYS A C 1
ATOM 992 O O . CYS A 1 125 ? 49.778 4.648 8.565 1.00 80.83 291 CYS A O 1
ATOM 995 N N . HIS B 1 5 ? 18.339 10.173 85.220 1.00 50.89 171 HIS B N 1
ATOM 996 C CA . HIS B 1 5 ? 19.242 9.876 84.079 1.00 60.54 171 HIS B CA 1
ATOM 997 C C . HIS B 1 5 ? 18.516 9.254 82.885 1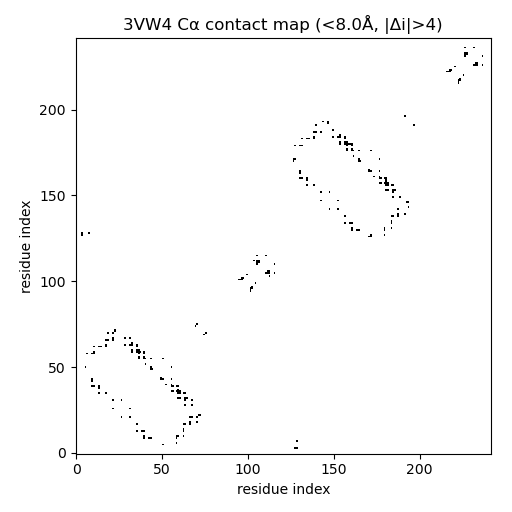.00 59.02 171 HIS B C 1
ATOM 998 O O . HIS B 1 5 ? 18.218 9.940 81.906 1.00 65.50 171 HIS B O 1
ATOM 1005 N N . HIS B 1 6 ? 18.172 7.975 82.992 1.00 56.56 172 HIS B N 1
ATOM 1006 C CA . HIS B 1 6 ? 17.949 7.050 81.849 1.00 51.59 172 HIS B CA 1
ATOM 1007 C C . HIS B 1 6 ? 17.368 7.426 80.447 1.00 45.35 172 HIS B C 1
ATOM 1008 O O . HIS B 1 6 ? 18.152 7.551 79.490 1.00 41.13 172 HIS B O 1
ATOM 1015 N N . HIS B 1 7 ? 16.047 7.567 80.264 1.00 32.65 173 HIS B N 1
ATOM 1016 C CA . HIS B 1 7 ? 15.542 7.537 78.883 1.00 25.43 173 HIS B CA 1
ATOM 1017 C C . HIS B 1 7 ? 15.271 8.826 78.181 1.00 18.22 173 HIS B C 1
ATOM 1018 O O . HIS B 1 7 ? 15.025 8.787 76.999 1.00 14.76 173 HIS B O 1
ATOM 1025 N N . HIS B 1 8 ? 15.339 9.959 78.906 1.00 14.23 174 HIS B N 1
ATOM 1026 C CA . HIS B 1 8 ? 14.940 11.328 78.423 1.00 10.76 174 HIS B CA 1
ATOM 1027 C C . HIS B 1 8 ? 13.591 11.420 77.816 1.00 8.25 174 HIS B C 1
ATOM 1028 O O . HIS B 1 8 ? 13.404 11.859 76.688 1.00 7.40 174 HIS B O 1
ATOM 1035 N N . ARG B 1 9 ? 12.628 10.993 78.595 1.00 16.44 175 ARG B N 1
ATOM 1036 C CA . ARG B 1 9 ? 11.238 11.037 78.187 1.00 14.00 175 ARG B CA 1
ATOM 1037 C C . ARG B 1 9 ? 10.832 12.410 77.722 1.00 12.04 175 ARG B C 1
ATOM 1038 O O . ARG B 1 9 ? 10.255 12.536 76.649 1.00 11.28 175 ARG B O 1
ATOM 1046 N N . ASN B 1 10 ? 11.160 13.426 78.499 1.00 11.34 176 ASN B N 1
ATOM 1047 C CA . ASN B 1 10 ? 10.763 14.798 78.190 1.00 9.91 176 ASN B CA 1
ATOM 1048 C C . ASN B 1 10 ? 11.426 15.338 76.873 1.00 9.65 176 ASN B C 1
ATOM 1049 O O . ASN B 1 10 ? 10.691 15.821 75.978 1.00 8.70 176 ASN B O 1
ATOM 1054 N N . TYR B 1 11 ? 12.752 15.214 76.717 1.00 10.47 177 TYR B N 1
ATOM 1055 C CA . TYR B 1 11 ? 13.389 15.425 75.407 1.00 10.68 177 TYR B CA 1
ATOM 1056 C C . TYR B 1 11 ? 12.587 14.707 74.303 1.00 10.34 177 TYR B C 1
ATOM 1057 O O . TYR B 1 11 ? 12.355 15.212 73.181 1.00 9.89 177 TYR B O 1
ATOM 1066 N N . HIS B 1 12 ? 12.166 13.504 74.598 1.00 10.76 178 HIS B N 1
ATOM 1067 C CA . HIS B 1 12 ? 11.616 12.758 73.513 1.00 11.12 178 HIS B CA 1
ATOM 1068 C C . HIS B 1 12 ? 10.272 13.277 73.039 1.00 9.62 178 HIS B C 1
ATOM 1069 O O . HIS B 1 12 ? 10.021 13.370 71.859 1.00 9.56 178 HIS B O 1
ATOM 1076 N N . LEU B 1 13 ? 9.410 13.566 73.995 1.00 8.59 179 LEU B N 1
ATOM 1077 C CA . LEU B 1 13 ? 8.098 14.202 73.799 1.00 7.59 179 LEU B CA 1
ATOM 1078 C C . LEU B 1 13 ? 8.244 15.590 73.249 1.00 6.94 179 LEU B C 1
ATOM 1079 O O . LEU B 1 13 ? 7.485 15.971 72.398 1.00 6.58 179 LEU B O 1
ATOM 1084 N N . PHE B 1 14 ? 9.208 16.362 73.743 1.00 7.07 180 PHE B N 1
ATOM 1085 C CA . PHE B 1 14 ? 9.367 17.685 73.210 1.00 6.87 180 PHE B CA 1
ATOM 1086 C C . PHE B 1 14 ? 9.676 17.569 71.715 1.00 7.36 180 PHE B C 1
ATOM 1087 O O . PHE B 1 14 ? 9.097 18.355 70.914 1.00 7.00 180 PHE B O 1
ATOM 1095 N N . GLU B 1 15 ? 10.537 16.614 71.341 1.00 8.28 181 GLU B N 1
ATOM 1096 C CA . GLU B 1 15 ? 10.889 16.402 69.937 1.00 9.28 181 GLU B CA 1
ATOM 1097 C C . GLU B 1 15 ? 9.741 16.013 69.035 1.00 9.29 181 GLU B C 1
ATOM 1098 O O . GLU B 1 15 ? 9.593 16.528 67.946 1.00 9.50 181 GLU B O 1
ATOM 1104 N N . LYS B 1 16 ? 8.948 15.063 69.494 1.00 9.44 182 LYS B N 1
ATOM 1105 C CA . LYS B 1 16 ? 7.884 14.469 68.720 1.00 10.01 182 LYS B CA 1
ATOM 1106 C C . LYS B 1 16 ? 6.811 15.529 68.498 1.00 8.84 182 LYS B C 1
ATOM 1107 O O . LYS B 1 16 ? 6.351 15.745 67.375 1.00 9.39 182 LYS B O 1
ATOM 1113 N N . VAL B 1 17 ? 6.412 16.201 69.563 1.00 7.36 183 VAL B N 1
ATOM 1114 C CA . VAL B 1 17 ? 5.302 17.075 69.427 1.00 6.67 183 VAL B CA 1
ATOM 1115 C C . VAL B 1 17 ? 5.673 18.404 68.688 1.00 6.40 183 VAL B C 1
ATOM 1116 O O . VAL B 1 17 ? 4.762 19.029 68.056 1.00 6.40 183 VAL B O 1
ATOM 1120 N N . ARG B 1 18 ? 6.959 18.841 68.698 1.00 6.18 184 ARG B N 1
ATOM 1121 C CA . ARG B 1 18 ? 7.146 20.189 68.225 1.00 5.73 184 ARG B CA 1
ATOM 1122 C C . ARG B 1 18 ? 7.004 20.084 66.747 1.00 6.50 184 ARG B C 1
ATOM 1123 O O . ARG B 1 18 ? 6.462 20.967 66.070 1.00 6.53 184 ARG B O 1
ATOM 1131 N N . LYS B 1 19 ? 7.367 18.942 66.246 1.00 7.35 185 LYS B N 1
ATOM 1132 C CA . LYS B 1 19 ? 7.375 18.765 64.831 1.00 8.62 185 LYS B CA 1
ATOM 1133 C C . LYS B 1 19 ? 5.945 18.566 64.294 1.00 8.87 185 LYS B C 1
ATOM 1134 O O . LYS B 1 19 ? 5.631 18.898 63.150 1.00 9.80 185 LYS B O 1
ATOM 1140 N N . TRP B 1 20 ? 5.079 18.010 65.126 1.00 8.26 186 TRP B N 1
ATOM 1141 C CA . TRP B 1 20 ? 3.701 18.012 64.830 1.00 8.52 186 TRP B CA 1
ATOM 1142 C C . TRP B 1 20 ? 3.141 19.492 64.885 1.00 7.71 186 TRP B C 1
ATOM 1143 O O . TRP B 1 20 ? 2.543 19.997 63.917 1.00 8.43 186 TRP B O 1
ATOM 1154 N N . ALA B 1 21 ? 3.353 20.204 65.987 1.00 6.45 187 ALA B N 1
ATOM 1155 C CA . ALA B 1 21 ? 2.808 21.551 66.124 1.00 6.07 187 ALA B CA 1
ATOM 1156 C C . ALA B 1 21 ? 3.144 22.472 64.966 1.00 6.72 187 ALA B C 1
ATOM 1157 O O . ALA B 1 21 ? 2.278 23.123 64.462 1.00 7.10 187 ALA B O 1
ATOM 1159 N N . TYR B 1 22 ? 4.379 22.465 64.494 1.00 7.17 188 TYR B N 1
ATOM 1160 C CA . TYR B 1 22 ? 4.731 23.273 63.308 1.00 8.31 188 TYR B CA 1
ATOM 1161 C C . TYR B 1 22 ? 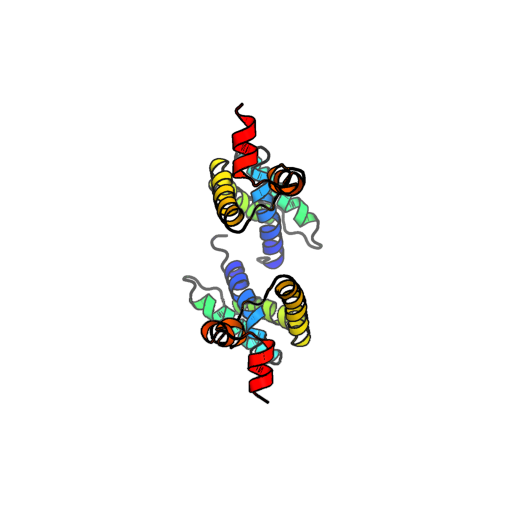3.723 23.155 62.161 1.00 9.81 188 TYR B C 1
ATOM 1162 O O . TYR B 1 22 ? 3.467 24.092 61.435 1.00 10.50 188 TYR B O 1
ATOM 1171 N N . ARG B 1 23 ? 3.129 21.989 62.002 1.00 10.96 189 ARG B N 1
ATOM 1172 C CA . ARG B 1 23 ? 2.326 21.711 60.842 1.00 12.99 189 ARG B CA 1
ATOM 1173 C C . ARG B 1 23 ? 0.802 21.806 61.176 1.00 12.93 189 ARG B C 1
ATOM 1174 O O . ARG B 1 23 ? -0.026 22.184 60.354 1.00 14.24 189 ARG B O 1
ATOM 1182 N N . ALA B 1 24 ? 0.452 21.520 62.408 1.00 11.57 190 ALA B N 1
ATOM 1183 C CA . ALA B 1 24 ? -0.922 21.327 62.778 1.00 11.99 190 ALA B CA 1
ATOM 1184 C C . ALA B 1 24 ? -1.530 22.666 63.083 1.00 11.54 190 ALA B C 1
ATOM 1185 O O . ALA B 1 24 ? -2.713 22.880 62.883 1.00 12.67 190 ALA B O 1
ATOM 1187 N N . ILE B 1 25 ? -0.725 23.591 63.562 1.00 10.20 191 ILE B N 1
ATOM 1188 C CA . ILE B 1 25 ? -1.187 24.987 63.754 1.00 10.02 191 ILE B CA 1
ATOM 1189 C C . ILE B 1 25 ? -1.890 25.524 62.501 1.00 11.75 191 ILE B C 1
ATOM 1190 O O . ILE B 1 25 ? -2.622 26.453 62.593 1.00 12.32 191 ILE B O 1
ATOM 1195 N N . ARG B 1 26 ? -1.671 24.927 61.341 1.00 12.96 192 ARG B N 1
ATOM 1196 C CA . ARG B 1 26 ? -2.290 25.386 60.118 1.00 14.96 192 ARG B CA 1
ATOM 1197 C C . ARG B 1 26 ? -3.778 24.919 60.008 1.00 16.67 192 ARG B C 1
ATOM 1198 O O . ARG B 1 26 ? -4.564 25.470 59.233 1.00 18.29 192 ARG B O 1
ATOM 1206 N N . GLN B 1 27 ? -4.140 23.877 60.743 1.00 16.59 193 GLN B N 1
ATOM 1207 C CA . GLN B 1 27 ? -5.482 23.373 60.727 1.00 18.49 193 GLN B CA 1
ATOM 1208 C C . GLN B 1 27 ? -6.361 24.368 61.474 1.00 18.19 193 GLN B C 1
ATOM 1209 O O . GLN B 1 27 ? -6.562 24.266 62.661 1.00 17.09 193 GLN B O 1
ATOM 1215 N N . GLY B 1 28 ? -6.874 25.340 60.738 1.00 19.41 194 GLY B N 1
ATOM 1216 C CA . GLY B 1 28 ? -7.617 26.495 61.288 1.00 19.43 194 GLY B CA 1
ATOM 1217 C C . GLY B 1 28 ? -6.998 27.391 62.380 1.00 17.30 194 GLY B C 1
ATOM 1218 O O . GLY B 1 28 ? -7.761 27.887 63.184 1.00 17.75 194 GLY B O 1
ATOM 1219 N N . TRP B 1 29 ? -5.654 27.566 62.462 1.00 15.27 195 TRP B N 1
ATOM 1220 C CA . TRP B 1 29 ? -4.993 28.708 63.202 1.00 13.80 195 TRP B CA 1
ATOM 1221 C C . TRP B 1 29 ? -5.681 29.160 64.447 1.00 13.72 195 TRP B C 1
ATOM 1222 O O . TRP B 1 29 ? -6.106 30.313 64.618 1.00 14.53 195 TRP B O 1
ATOM 1233 N N . PRO B 1 30 ? -5.847 28.237 65.340 1.00 12.97 196 PRO B N 1
ATOM 1234 C CA . PRO B 1 30 ? -6.781 28.530 66.401 1.00 13.58 196 PRO B CA 1
ATOM 1235 C C . PRO B 1 30 ? -6.282 29.619 67.368 1.00 12.97 196 PRO B C 1
ATOM 1236 O O . PRO B 1 30 ? -5.044 29.753 67.577 1.00 11.51 196 PRO B O 1
ATOM 1240 N N . VAL B 1 31 ? -7.212 30.336 68.005 1.00 14.42 197 VAL B N 1
ATOM 1241 C CA . VAL B 1 31 ? -6.864 31.114 69.203 1.00 14.31 197 VAL B CA 1
ATOM 1242 C C . VAL B 1 31 ? -6.013 30.375 70.283 1.00 12.76 197 VAL B C 1
ATOM 1243 O O . VAL B 1 31 ? -6.012 29.127 70.435 1.00 12.01 197 VAL B O 1
ATOM 1247 N N . PHE B 1 32 ? -5.288 31.169 71.049 1.00 12.56 198 PHE B N 1
ATOM 1248 C CA . PHE B 1 32 ? -4.261 30.635 71.916 1.00 11.24 198 PHE B CA 1
ATOM 1249 C C . PHE B 1 32 ? -4.763 29.619 72.948 1.00 11.32 198 PHE B C 1
ATOM 1250 O O . PHE B 1 32 ? -4.187 28.544 73.069 1.00 10.06 198 PHE B O 1
ATOM 1258 N N . SER B 1 33 ? -5.772 29.980 73.738 1.00 13.01 199 SER B N 1
ATOM 1259 C CA . SER B 1 33 ? -6.302 29.074 74.759 1.00 13.45 199 SER B CA 1
ATOM 1260 C C . SER B 1 33 ? -6.633 27.744 74.137 1.00 12.78 199 SER B C 1
ATOM 1261 O O . SER B 1 33 ? -6.365 26.702 74.728 1.00 12.12 199 SER B O 1
ATOM 1264 N N . GLN B 1 34 ? -7.218 27.782 72.959 1.00 13.22 200 GLN B N 1
ATOM 1265 C CA . GLN B 1 34 ? -7.510 26.568 72.203 1.00 12.96 200 GLN B CA 1
ATOM 1266 C C . GLN B 1 34 ? -6.243 25.865 71.735 1.00 10.99 200 GLN B C 1
ATOM 1267 O O . GLN B 1 34 ? -6.090 24.680 71.890 1.00 10.52 200 GLN B O 1
ATOM 1273 N N . TRP B 1 35 ? -5.325 26.634 71.173 1.00 10.10 201 TRP B N 1
ATOM 1274 C CA . TRP B 1 35 ? -4.142 26.048 70.737 1.00 8.63 201 TRP B CA 1
ATOM 1275 C C . TRP B 1 35 ? -3.335 25.494 71.898 1.00 7.69 201 TRP B C 1
ATOM 1276 O O . TRP B 1 35 ? -2.904 24.310 71.842 1.00 7.04 201 TRP B O 1
ATOM 1287 N N . LEU B 1 36 ? -3.201 26.258 72.976 1.00 7.96 202 LEU B N 1
ATOM 1288 C CA . LEU B 1 36 ? -2.517 25.751 74.171 1.00 7.48 202 LEU B CA 1
ATOM 1289 C C . LEU B 1 36 ? -3.030 24.391 74.596 1.00 7.59 202 LEU B C 1
ATOM 1290 O O . LEU B 1 36 ? -2.236 23.475 74.932 1.00 6.80 202 LEU B O 1
ATOM 1295 N N . ASP B 1 37 ? -4.348 24.222 74.525 1.00 8.80 203 ASP B N 1
ATOM 1296 C CA . ASP B 1 37 ? -4.994 22.972 74.887 1.00 9.36 203 ASP B CA 1
ATOM 1297 C C . ASP B 1 37 ? -4.748 21.843 73.894 1.00 8.80 203 ASP B C 1
ATOM 1298 O O . ASP B 1 37 ? -4.386 20.751 74.318 1.00 8.51 203 ASP B O 1
ATOM 1303 N N . ALA B 1 38 ? -4.836 22.117 72.591 1.00 8.82 204 ALA B N 1
ATOM 1304 C CA . ALA B 1 38 ? -4.549 21.113 71.618 1.00 8.65 204 ALA B CA 1
ATOM 1305 C C . ALA B 1 38 ? -3.094 20.589 71.814 1.00 7.24 204 ALA B C 1
ATOM 1306 O O . ALA B 1 38 ? -2.885 19.399 71.867 1.00 7.33 204 ALA B O 1
ATOM 1308 N N . VAL B 1 39 ? -2.091 21.463 71.965 1.00 6.24 205 VAL B N 1
ATOM 1309 C CA . VAL B 1 39 ? -0.718 21.038 72.068 1.00 5.28 205 VAL B CA 1
ATOM 1310 C C . VAL B 1 39 ? -0.488 20.171 73.327 1.00 5.21 205 VAL B C 1
ATOM 1311 O O . VAL B 1 39 ? 0.215 19.155 73.266 1.00 5.01 205 VAL B O 1
ATOM 1315 N N . ILE B 1 40 ? -1.060 20.566 74.461 1.00 5.63 206 ILE B N 1
ATOM 1316 C CA . ILE B 1 40 ? -0.868 19.855 75.694 1.00 5.80 206 ILE B CA 1
ATOM 1317 C C . ILE B 1 40 ? -1.470 18.459 75.505 1.00 6.41 206 ILE B C 1
ATOM 1318 O O . ILE B 1 40 ? -0.889 17.441 75.884 1.00 6.35 206 ILE B O 1
ATOM 1323 N N . GLN B 1 41 ? -2.622 18.445 74.842 1.00 7.25 207 GLN B N 1
ATOM 1324 C CA . GLN B 1 41 ? -3.305 17.230 74.615 1.00 8.48 207 GLN B CA 1
ATOM 1325 C C . GLN B 1 41 ? -2.384 16.328 73.799 1.00 8.12 207 GLN B C 1
ATOM 1326 O O . GLN B 1 41 ? -2.263 15.101 74.049 1.00 8.78 207 GLN B O 1
ATOM 1332 N N . ARG B 1 42 ? -1.681 16.919 72.862 1.00 7.38 208 ARG B N 1
ATOM 1333 C CA . ARG B 1 42 ? -0.798 16.116 72.067 1.00 7.45 208 ARG B CA 1
ATOM 1334 C C . ARG B 1 42 ? 0.372 15.443 72.851 1.00 6.94 208 ARG B C 1
ATOM 1335 O O . ARG B 1 42 ? 0.686 14.208 72.647 1.00 7.69 208 ARG B O 1
ATOM 1343 N N . VAL B 1 43 ? 0.968 16.242 73.738 1.00 5.92 209 VAL B N 1
ATOM 1344 C CA . VAL B 1 43 ? 1.980 15.764 74.607 1.00 5.66 209 VAL B CA 1
ATOM 1345 C C . VAL B 1 43 ? 1.391 14.601 75.390 1.00 6.49 209 VAL B C 1
ATOM 1346 O O . VAL B 1 43 ? 2.058 13.592 75.584 1.00 6.87 209 VAL B O 1
ATOM 1350 N N . GLU B 1 44 ? 0.131 14.710 75.783 1.00 7.05 210 GLU B N 1
ATOM 1351 C CA . GLU B 1 44 ? -0.445 13.735 76.708 1.00 8.08 210 GLU B CA 1
ATOM 1352 C C . GLU B 1 44 ? -0.846 12.445 75.961 1.00 9.12 210 GLU B C 1
ATOM 1353 O O . GLU B 1 44 ? -0.857 11.374 76.534 1.00 9.93 210 GLU B O 1
ATOM 1359 N N . MET B 1 45 ? -1.115 12.578 74.656 1.00 9.30 211 MET B N 1
ATOM 1360 C CA . MET B 1 45 ? -1.347 11.412 73.814 1.00 10.68 211 MET B CA 1
ATOM 1361 C C . MET B 1 45 ? -0.089 10.641 73.572 1.00 10.65 211 MET B C 1
ATOM 1362 O O . MET B 1 45 ? -0.113 9.421 73.715 1.00 11.93 211 MET B O 1
ATOM 1367 N N . TYR B 1 46 ? 1.030 11.331 73.323 1.00 9.47 212 TYR B N 1
ATOM 1368 C CA . TYR B 1 46 ? 2.280 10.567 73.214 1.00 9.76 212 TYR B CA 1
ATOM 1369 C C . TYR B 1 46 ? 2.719 10.019 74.551 1.00 9.65 212 TYR B C 1
ATOM 1370 O O . TYR B 1 46 ? 3.161 8.888 74.594 1.00 10.75 212 TYR B O 1
ATOM 1379 N N . ASN B 1 47 ? 2.591 10.807 75.621 1.00 8.75 213 ASN B N 1
ATOM 1380 C CA . ASN B 1 47 ? 2.966 10.373 76.954 1.00 9.01 213 ASN B CA 1
ATOM 1381 C C . ASN B 1 47 ? 2.279 9.097 77.385 1.00 10.46 213 ASN B C 1
ATOM 1382 O O . ASN B 1 47 ? 2.736 8.401 78.268 1.00 11.10 213 ASN B O 1
ATOM 1387 N N . ALA B 1 48 ? 1.136 8.814 76.779 1.00 11.23 214 ALA B N 1
ATOM 1388 C CA . ALA B 1 48 ? 0.321 7.720 77.251 1.00 12.86 214 ALA B CA 1
ATOM 1389 C C . ALA B 1 48 ? 0.882 6.422 76.711 1.00 14.20 214 ALA B C 1
ATOM 1390 O O . ALA B 1 48 ? 0.629 5.343 77.253 1.00 15.71 214 ALA B O 1
ATOM 1392 N N . SER B 1 49 ? 1.633 6.564 75.628 1.00 13.86 215 SER B N 1
ATOM 1393 C CA . SER B 1 49 ? 2.390 5.512 74.999 1.00 15.21 215 SER B CA 1
ATOM 1394 C C . SER B 1 49 ? 3.638 5.081 75.710 1.00 15.26 215 SER B C 1
ATOM 1395 O O . SER B 1 49 ? 4.101 3.969 75.453 1.00 16.93 215 SER B O 1
ATOM 1398 N N . LEU B 1 50 ? 4.187 5.952 76.560 1.00 13.76 216 LEU B N 1
ATOM 1399 C CA . LEU B 1 50 ? 5.360 5.625 77.323 1.00 14.02 216 LEU B CA 1
ATOM 1400 C C . LEU B 1 50 ? 5.051 4.575 78.408 1.00 15.52 216 LEU B C 1
ATOM 1401 O O . LEU B 1 50 ? 4.079 4.721 79.143 1.00 15.46 216 LEU B O 1
ATOM 1406 N N . PRO B 1 51 ? 5.886 3.516 78.517 1.00 17.14 217 PRO B N 1
ATOM 1407 C CA . PRO B 1 51 ? 5.657 2.529 79.545 1.00 18.68 217 PRO B CA 1
ATOM 1408 C C . PRO B 1 51 ? 5.755 3.123 80.910 1.00 18.09 217 PRO B C 1
ATOM 1409 O O . PRO B 1 51 ? 5.210 2.554 81.844 1.00 19.18 217 PRO B O 1
ATOM 1413 N N . VAL B 1 52 ? 6.421 4.269 81.068 1.00 16.75 218 VAL B N 1
ATOM 1414 C CA . VAL B 1 52 ? 6.434 4.941 82.390 1.00 16.39 218 VAL B CA 1
ATOM 1415 C C . VAL B 1 52 ? 6.266 6.391 82.136 1.00 14.75 218 VAL B C 1
ATOM 1416 O O . VAL B 1 52 ? 7.182 7.082 81.735 1.00 14.09 218 VAL B O 1
ATOM 1420 N N . PRO B 1 53 ? 5.058 6.865 82.313 1.00 14.45 219 PRO B N 1
ATOM 1421 C CA . PRO B 1 53 ? 4.730 8.128 81.672 1.00 12.88 219 PRO B CA 1
ATOM 1422 C C . PRO B 1 53 ? 5.076 9.228 82.604 1.00 12.43 219 PRO B C 1
ATOM 1423 O O . PRO B 1 53 ? 5.131 8.975 83.803 1.00 13.45 219 PRO B O 1
ATOM 1427 N N . LEU B 1 54 ? 5.360 10.416 82.057 1.00 11.23 220 LEU B N 1
ATOM 1428 C CA . LEU B 1 54 ? 5.603 11.590 82.867 1.00 11.11 220 LEU B CA 1
ATOM 1429 C C . LEU B 1 54 ? 4.313 12.038 83.598 1.00 11.46 220 LEU B C 1
ATOM 1430 O O . LEU B 1 54 ? 3.231 11.542 83.354 1.00 11.65 220 LEU B O 1
ATOM 1435 N N . SER B 1 55 ? 4.444 12.953 84.537 1.00 11.98 221 SER B N 1
ATOM 1436 C CA . SER B 1 55 ? 3.286 13.444 85.271 1.00 12.75 221 SER B CA 1
ATOM 1437 C C . SER B 1 55 ? 2.469 14.407 84.378 1.00 11.78 221 SER B C 1
ATOM 1438 O O . SER B 1 55 ? 2.950 14.868 83.353 1.00 10.54 221 SER B O 1
ATOM 1441 N N . PRO B 1 56 ? 1.217 14.712 84.783 1.00 12.58 222 PRO B N 1
ATOM 1442 C CA . PRO B 1 56 ? 0.508 15.603 83.873 1.00 11.74 222 PRO B CA 1
ATOM 1443 C C . PRO B 1 56 ? 1.025 17.064 83.981 1.00 11.55 222 PRO B C 1
ATOM 1444 O O . PRO B 1 56 ? 0.961 17.832 82.964 1.00 10.59 222 PRO B O 1
ATOM 1448 N N . ALA B 1 57 ? 1.533 17.464 85.147 1.00 12.54 223 ALA B N 1
ATOM 1449 C CA . ALA B 1 57 ? 2.184 18.780 85.193 1.00 12.65 223 ALA B CA 1
ATOM 1450 C C . ALA B 1 57 ? 3.349 18.838 84.215 1.00 11.40 223 ALA B C 1
ATOM 1451 O O . ALA B 1 57 ? 3.576 19.870 83.552 1.00 11.06 223 ALA B O 1
ATOM 1453 N N . GLU B 1 58 ? 4.102 17.756 84.103 1.00 11.09 224 GLU B N 1
ATOM 1454 C CA . GLU B 1 58 ? 5.183 17.868 83.267 1.00 10.30 224 GLU B CA 1
ATOM 1455 C C . GLU B 1 58 ? 4.718 18.044 81.813 1.00 8.98 224 GLU B C 1
ATOM 1456 O O . GLU B 1 58 ? 5.249 18.918 81.054 1.00 8.40 224 GLU B O 1
ATOM 1462 N N . CYS B 1 59 ? 3.746 17.232 81.414 1.00 8.64 225 CYS B N 1
ATOM 1463 C CA . CYS B 1 59 ? 3.190 17.362 80.102 1.00 7.78 225 CYS B CA 1
ATOM 1464 C C . CYS B 1 59 ? 2.635 18.781 79.894 1.00 7.78 225 CYS B C 1
ATOM 1465 O O . CYS B 1 59 ? 2.835 19.344 78.839 1.00 7.27 225 CYS B O 1
ATOM 1468 N N . ARG B 1 60 ? 1.984 19.405 80.859 1.00 8.72 226 ARG B N 1
ATOM 1469 C CA . ARG B 1 60 ? 1.598 20.789 80.636 1.00 9.02 226 ARG B CA 1
ATOM 1470 C C . ARG B 1 60 ? 2.784 21.732 80.254 1.00 8.41 226 ARG B C 1
ATOM 1471 O O . ARG B 1 60 ? 2.667 22.617 79.351 1.00 7.87 226 ARG B O 1
ATOM 1479 N N . ALA B 1 61 ? 3.906 21.505 80.920 1.00 8.51 227 ALA B N 1
ATOM 1480 C CA . ALA B 1 61 ? 5.071 22.350 80.787 1.00 8.48 227 ALA B CA 1
ATOM 1481 C C . ALA B 1 61 ? 5.652 22.202 79.396 1.00 7.32 227 ALA B C 1
ATOM 1482 O O . ALA B 1 61 ? 5.966 23.246 78.782 1.00 7.34 227 ALA B O 1
ATOM 1484 N N . ILE B 1 62 ? 5.727 20.963 78.858 1.00 6.47 228 ILE B N 1
ATOM 1485 C CA . ILE B 1 62 ? 6.179 20.767 77.502 1.00 5.59 228 ILE B CA 1
ATOM 1486 C C . ILE B 1 62 ? 5.179 21.439 76.514 1.00 5.13 228 ILE B C 1
ATOM 1487 O O . ILE B 1 62 ? 5.548 22.188 75.599 1.00 4.84 228 ILE B O 1
ATOM 1492 N N . GLY B 1 63 ? 3.892 21.160 76.683 1.00 5.21 229 GLY B N 1
ATOM 1493 C CA . GLY B 1 63 ? 2.899 21.753 75.770 1.00 5.09 229 GLY B CA 1
ATOM 1494 C C . GLY B 1 63 ? 2.908 23.289 75.801 1.00 5.42 229 GLY B C 1
ATOM 1495 O O . GLY B 1 63 ? 2.833 23.973 74.709 1.00 5.25 229 GLY B O 1
ATOM 1496 N N . LYS B 1 64 ? 3.054 23.846 77.005 1.00 6.12 230 LYS B N 1
ATOM 1497 C CA . LYS B 1 64 ? 2.945 25.299 77.172 1.00 6.85 230 LYS B CA 1
ATOM 1498 C C . LYS B 1 64 ? 4.081 25.890 76.372 1.00 6.27 230 LYS B C 1
ATOM 1499 O O . LYS B 1 64 ? 3.918 26.851 75.570 1.00 6.26 230 LYS B O 1
ATOM 1505 N N . SER B 1 65 ? 5.196 25.196 76.486 1.00 5.70 231 SER B N 1
ATOM 1506 C CA . SER B 1 65 ? 6.402 25.640 75.845 1.00 5.56 231 SER B CA 1
ATOM 1507 C C . SER B 1 65 ? 6.209 25.614 74.327 1.00 4.79 231 SER B C 1
ATOM 1508 O O . SER B 1 65 ? 6.493 26.646 73.652 1.00 5.11 231 SER B O 1
ATOM 1511 N N . ILE B 1 66 ? 5.733 24.478 73.774 1.00 4.13 232 ILE B N 1
ATOM 1512 C CA . ILE B 1 66 ? 5.606 24.406 72.317 1.00 3.86 232 ILE B CA 1
ATOM 1513 C C . ILE B 1 66 ? 4.496 25.368 71.752 1.00 4.01 232 ILE B C 1
ATOM 1514 O O . ILE B 1 66 ? 4.619 25.913 70.666 1.00 4.17 232 ILE B O 1
ATOM 1519 N N . ALA B 1 67 ? 3.389 25.509 72.493 1.00 4.20 233 ALA B N 1
ATOM 1520 C CA . ALA B 1 67 ? 2.325 26.347 72.069 1.00 4.65 233 ALA B CA 1
ATOM 1521 C C . ALA B 1 67 ? 2.757 27.870 72.053 1.00 5.26 233 ALA B C 1
ATOM 1522 O O . ALA B 1 67 ? 2.411 28.617 71.130 1.00 5.62 233 ALA B O 1
ATOM 1524 N N . LYS B 1 68 ? 3.504 28.325 73.062 1.00 5.66 234 LYS B N 1
ATOM 1525 C CA . LYS B 1 68 ? 3.895 29.760 73.083 1.00 6.63 234 LYS B CA 1
ATOM 1526 C C . LYS B 1 68 ? 4.855 30.090 71.942 1.00 6.54 234 LYS B C 1
ATOM 1527 O O . LYS B 1 68 ? 4.730 31.082 71.258 1.00 7.16 234 LYS B O 1
ATOM 1533 N N . TYR B 1 69 ? 5.798 29.202 71.702 1.00 5.97 235 TYR B N 1
ATOM 1534 C CA . TYR B 1 69 ? 6.755 29.378 70.688 1.00 6.15 235 TYR B CA 1
ATOM 1535 C C . TYR B 1 69 ? 6.022 29.429 69.348 1.00 5.97 235 TYR B C 1
ATOM 1536 O O . TYR B 1 69 ? 6.317 30.337 68.506 1.00 6.66 235 TYR B O 1
ATOM 1545 N N . THR B 1 70 ? 5.165 28.437 69.096 1.00 5.33 236 THR B N 1
ATOM 1546 C CA . THR B 1 70 ? 4.569 28.370 67.815 1.00 5.49 236 THR B CA 1
ATOM 1547 C C . THR B 1 70 ? 3.609 29.544 67.633 1.00 6.14 236 THR B C 1
ATOM 1548 O O . THR B 1 70 ? 3.607 30.208 66.612 1.00 6.78 236 THR B O 1
ATOM 1552 N N . HIS B 1 71 ? 2.821 29.829 68.646 1.00 6.30 237 HIS B N 1
ATOM 1553 C CA . HIS B 1 71 ? 1.948 30.968 68.569 1.00 7.33 237 HIS B CA 1
ATOM 1554 C C . HIS B 1 71 ? 2.745 32.216 68.425 1.00 8.08 237 HIS B C 1
ATOM 1555 O O . HIS B 1 71 ? 2.307 33.139 67.801 1.00 9.01 237 HIS B O 1
ATOM 1562 N N . ARG B 1 72 ? 3.936 32.276 68.990 1.00 7.98 238 ARG B N 1
ATOM 1563 C CA . ARG B 1 72 ? 4.699 33.509 68.884 1.00 9.10 238 ARG B CA 1
ATOM 1564 C C . ARG B 1 72 ? 5.218 33.686 67.492 1.00 9.37 238 ARG B C 1
ATOM 1565 O O . ARG B 1 72 ? 5.148 34.796 67.030 1.00 10.42 238 ARG B O 1
ATOM 1573 N N . LYS B 1 73 ? 5.762 32.613 66.843 1.00 8.72 239 LYS B N 1
ATOM 1574 C CA . LYS B 1 73 ? 6.482 32.799 65.583 1.00 9.47 239 LYS B CA 1
ATOM 1575 C C . LYS B 1 73 ? 5.695 32.532 64.311 1.00 9.75 239 LYS B C 1
ATOM 1576 O O . LYS B 1 73 ? 6.004 33.073 63.256 1.00 10.68 239 LYS B O 1
ATOM 1582 N N . PHE B 1 74 ? 4.634 31.755 64.407 1.00 2.74 240 PHE B N 1
ATOM 1583 C CA . PHE B 1 74 ? 4.075 31.230 63.131 1.00 3.12 240 PHE B CA 1
ATOM 1584 C C . PHE B 1 74 ? 2.870 31.997 62.751 1.00 3.30 240 PHE B C 1
ATOM 1585 O O . PHE B 1 74 ? 2.225 32.513 63.619 1.00 3.37 240 PHE B O 1
ATOM 1593 N N . SER B 1 75 ? 2.555 32.045 61.474 1.00 3.57 241 SER B N 1
ATOM 1594 C CA . SER B 1 75 ? 1.426 32.850 61.053 1.00 3.96 241 SER B CA 1
ATOM 1595 C C . SER B 1 75 ? 1.079 32.460 59.616 1.00 4.23 241 SER B C 1
ATOM 1596 O O . SER B 1 75 ? 1.947 31.945 58.856 1.00 4.13 241 SER B O 1
ATOM 1599 N N . PRO B 1 76 ? -0.169 32.722 59.206 1.00 4.47 242 PRO B N 1
ATOM 1600 C CA . PRO B 1 76 ? -0.439 32.407 57.780 1.00 4.53 242 PRO B CA 1
ATOM 1601 C C . PRO B 1 76 ? 0.507 33.212 56.908 1.00 5.02 242 PRO B C 1
ATOM 1602 O O . PRO B 1 76 ? 1.144 32.638 56.019 1.00 5.58 242 PRO B O 1
ATOM 1606 N N . GLU B 1 77 ? 0.730 34.489 57.190 1.00 5.30 243 GLU B N 1
ATOM 1607 C CA . GLU B 1 77 ? 1.732 35.244 56.431 1.00 5.66 243 GLU B CA 1
ATOM 1608 C C . GLU B 1 77 ? 3.109 34.564 56.340 1.00 5.52 243 GLU B C 1
ATOM 1609 O O . GLU B 1 77 ? 3.725 34.554 55.250 1.00 5.71 243 GLU B O 1
ATOM 1615 N N . GLY B 1 78 ? 3.585 34.042 57.481 1.00 5.21 244 GLY B N 1
ATOM 1616 C CA . GLY B 1 78 ? 4.792 33.212 57.596 1.00 5.04 244 GLY B CA 1
ATOM 1617 C C . GLY B 1 78 ? 4.786 32.070 56.636 1.00 5.19 244 GLY B C 1
ATOM 1618 O O . GLY B 1 78 ? 5.755 31.841 55.885 1.00 5.16 244 GLY B O 1
ATOM 1619 N N . PHE B 1 79 ? 3.659 31.386 56.555 1.00 5.29 245 PHE B N 1
ATOM 1620 C CA . PHE B 1 79 ? 3.687 30.179 55.818 1.00 5.52 245 PHE B CA 1
ATOM 1621 C C . PHE B 1 79 ? 3.739 30.530 54.345 1.00 5.87 245 PHE B C 1
ATOM 1622 O O . PHE B 1 79 ? 4.506 29.915 53.592 1.00 6.20 245 PHE B O 1
ATOM 1630 N N . SER B 1 80 ? 2.969 31.530 53.938 1.00 6.02 246 SER B N 1
ATOM 1631 C CA . SER B 1 80 ? 3.104 32.044 52.589 1.00 6.32 246 SER B CA 1
ATOM 1632 C C . SER B 1 80 ? 4.581 32.333 52.296 1.00 6.66 246 SER B C 1
ATOM 1633 O O . SER B 1 80 ? 5.083 31.819 51.275 1.00 6.87 246 SER B O 1
ATOM 1636 N N . ALA B 1 81 ? 5.296 33.108 53.136 1.00 6.58 247 ALA B N 1
ATOM 1637 C CA . ALA B 1 81 ? 6.715 33.373 52.779 1.00 7.11 247 ALA B CA 1
ATOM 1638 C C . ALA B 1 81 ? 7.582 32.070 52.638 1.00 8.04 247 ALA B C 1
ATOM 1639 O O . ALA B 1 81 ? 8.339 31.943 51.638 1.00 8.45 247 ALA B O 1
ATOM 1641 N N . VAL B 1 82 ? 7.498 31.113 53.582 1.00 7.96 248 VAL B N 1
ATOM 1642 C CA . VAL B 1 82 ? 8.312 29.928 53.374 1.00 8.34 248 VAL B CA 1
ATOM 1643 C C . VAL B 1 82 ? 7.914 29.221 52.086 1.00 9.07 248 VAL B C 1
ATOM 1644 O O . VAL B 1 82 ? 8.780 28.928 51.225 1.00 9.39 248 VAL B O 1
ATOM 1648 N N . GLN B 1 83 ? 6.610 29.048 51.877 1.00 9.35 249 GLN B N 1
ATOM 1649 C CA . GLN B 1 83 ? 6.164 28.472 50.621 1.00 9.28 249 GLN B CA 1
ATOM 1650 C C . GLN B 1 83 ? 6.640 29.275 49.412 1.00 10.20 249 GLN B C 1
ATOM 1651 O O . GLN B 1 83 ? 6.883 28.719 48.336 1.00 10.55 249 GLN B O 1
ATOM 1657 N N . ALA B 1 84 ? 6.848 30.585 49.559 1.00 10.77 250 ALA B N 1
ATOM 1658 C CA . ALA B 1 84 ? 7.334 31.313 48.374 1.00 10.87 250 ALA B CA 1
ATOM 1659 C C . ALA B 1 84 ? 8.850 31.196 48.182 1.00 10.91 250 ALA B C 1
ATOM 1660 O O . ALA B 1 84 ? 9.314 31.108 47.076 1.00 10.83 250 ALA B O 1
ATOM 1662 N N . ALA B 1 85 ? 9.641 31.192 49.251 1.00 11.72 251 ALA B N 1
ATOM 1663 C CA . ALA B 1 85 ? 11.099 30.980 49.092 1.00 11.45 251 ALA B CA 1
ATOM 1664 C C . ALA B 1 85 ? 11.348 29.546 48.519 1.00 12.78 251 ALA B C 1
ATOM 1665 O O . ALA B 1 85 ? 11.975 29.388 47.457 1.00 12.14 251 ALA B O 1
ATOM 1667 N N . ARG B 1 86 ? 10.795 28.525 49.162 1.00 13.52 252 ARG B N 1
ATOM 1668 C CA . ARG B 1 86 ? 10.796 27.186 48.576 1.00 15.36 252 ARG B CA 1
ATOM 1669 C C . ARG B 1 86 ? 10.346 27.146 47.135 1.00 16.49 252 ARG B C 1
ATOM 1670 O O . ARG B 1 86 ? 11.020 26.549 46.262 1.00 17.51 252 ARG B O 1
ATOM 1678 N N . GLY B 1 87 ? 9.216 27.759 46.864 1.00 16.45 253 GLY B N 1
ATOM 1679 C CA . GLY B 1 87 ? 8.672 27.634 45.519 1.00 19.70 253 GLY B CA 1
ATOM 1680 C C . GLY B 1 87 ? 9.466 28.316 44.415 1.00 23.61 253 GLY B C 1
ATOM 1681 O O . GLY B 1 87 ? 9.391 27.897 43.268 1.00 25.87 253 GLY B O 1
ATOM 1682 N N . ARG B 1 88 ? 10.183 29.393 44.763 1.00 26.94 254 ARG B N 1
ATOM 1683 C CA . ARG B 1 88 ? 11.125 30.067 43.891 1.00 27.10 254 ARG B CA 1
ATOM 1684 C C . ARG B 1 88 ? 12.189 29.083 43.462 1.00 27.94 254 ARG B C 1
ATOM 1685 O O . ARG B 1 88 ? 12.386 28.924 42.265 1.00 32.00 254 ARG B O 1
ATOM 1693 N N . LYS B 1 89 ? 12.883 28.450 44.410 1.00 27.95 255 LYS B N 1
ATOM 1694 C CA . LYS B 1 89 ? 13.986 27.531 44.085 1.00 28.64 255 LYS B CA 1
ATOM 1695 C C . LYS B 1 89 ? 13.412 26.367 43.284 1.00 28.46 255 LYS B C 1
ATOM 1696 O O . LYS B 1 89 ? 13.893 26.033 42.189 1.00 27.58 255 LYS B O 1
ATOM 1702 N N . GLY B 1 90 ? 12.344 25.786 43.809 1.00 28.00 256 GLY B N 1
ATOM 1703 C CA . GLY B 1 90 ? 11.766 24.599 43.189 1.00 31.13 256 GLY B CA 1
ATOM 1704 C C . GLY B 1 90 ? 11.447 24.727 41.718 1.00 32.98 256 GLY B C 1
ATOM 1705 O O . GLY B 1 90 ? 11.393 23.735 40.986 1.00 33.24 256 GLY B O 1
ATOM 1706 N N . GLY B 1 91 ? 11.240 25.974 41.315 1.00 34.83 257 GLY B N 1
ATOM 1707 C CA . GLY B 1 91 ? 10.699 26.326 40.037 1.00 34.34 257 GLY B CA 1
ATOM 1708 C C . GLY B 1 91 ? 11.743 27.005 39.200 1.00 38.25 257 GLY B C 1
ATOM 1709 O O . GLY B 1 91 ? 11.560 27.108 37.993 1.00 48.46 257 GLY B O 1
ATOM 1710 N N . THR B 1 92 ? 12.832 27.494 39.783 1.00 36.11 258 THR B N 1
ATOM 1711 C CA . THR B 1 92 ? 13.934 27.779 38.879 1.00 42.09 258 THR B CA 1
ATOM 1712 C C . THR B 1 92 ? 14.614 26.417 38.486 1.00 42.85 258 THR B C 1
ATOM 1713 O O . THR B 1 92 ? 15.306 26.322 37.472 1.00 40.67 258 THR B O 1
ATOM 1717 N N . LYS B 1 93 ? 14.371 25.353 39.243 1.00 45.40 259 LYS B N 1
ATOM 1718 C CA . LYS B 1 93 ? 14.985 24.084 38.879 1.00 46.84 259 LYS B CA 1
ATOM 1719 C C . LYS B 1 93 ? 14.042 23.212 38.013 1.00 50.01 259 LYS B C 1
ATOM 1720 O O . LYS B 1 93 ? 14.499 22.470 37.147 1.00 50.98 259 LYS B O 1
ATOM 1726 N N . SER B 1 94 ? 12.733 23.337 38.201 1.00 49.58 260 SER B N 1
ATOM 1727 C CA . SER B 1 94 ? 11.776 22.539 37.432 1.00 50.28 260 SER B CA 1
ATOM 1728 C C . SER B 1 94 ? 11.745 22.923 35.958 1.00 51.28 260 SER B C 1
ATOM 1729 O O . SER B 1 94 ? 11.953 24.090 35.599 1.00 52.53 260 SER B O 1
ATOM 1732 N N . LYS B 1 95 ? 11.435 21.917 35.133 1.00 54.81 261 LYS B N 1
ATOM 1733 C CA . LYS B 1 95 ? 11.228 22.038 33.682 1.00 54.98 261 LYS B CA 1
ATOM 1734 C C . LYS B 1 95 ? 9.981 21.241 33.210 1.00 58.38 261 LYS B C 1
ATOM 1735 O O . LYS B 1 95 ? 9.628 20.200 33.768 1.00 63.25 261 LYS B O 1
ATOM 1741 N N . ARG B 1 96 ? 9.307 21.747 32.188 1.00 59.03 262 ARG B N 1
ATOM 1742 C CA . ARG B 1 96 ? 8.090 21.119 31.672 1.00 59.23 262 ARG B CA 1
ATOM 1743 C C . ARG B 1 96 ? 8.318 20.072 30.580 1.00 59.54 262 ARG B C 1
ATOM 1744 O O . ARG B 1 96 ? 9.033 20.317 29.601 1.00 52.47 262 ARG B O 1
ATOM 1752 N N . ALA B 1 97 ? 7.672 18.921 30.746 1.00 63.05 263 ALA B N 1
ATOM 1753 C CA . ALA B 1 97 ? 7.710 17.846 29.749 1.00 66.81 263 ALA B CA 1
ATOM 1754 C C . ALA B 1 97 ? 6.412 17.881 28.950 1.00 64.71 263 ALA B C 1
ATOM 1755 O O . ALA B 1 97 ? 5.378 18.326 29.461 1.00 69.24 263 ALA B O 1
ATOM 1757 N N . ALA B 1 98 ? 6.449 17.420 27.707 1.00 57.45 264 ALA B N 1
ATOM 1758 C CA . ALA B 1 98 ? 5.275 17.567 26.850 1.00 55.71 264 ALA B CA 1
ATOM 1759 C C . ALA B 1 98 ? 4.085 16.739 27.332 1.00 50.58 264 ALA B C 1
ATOM 1760 O O . ALA B 1 98 ? 4.267 15.682 27.906 1.00 48.00 264 ALA B O 1
ATOM 1762 N N . VAL B 1 99 ? 2.872 17.237 27.121 1.00 47.70 265 VAL B N 1
ATOM 1763 C CA . VAL B 1 99 ? 1.680 16.435 27.382 1.00 53.03 265 VAL B CA 1
ATOM 1764 C C . VAL B 1 99 ? 1.657 15.301 26.336 1.00 60.69 265 VAL B C 1
ATOM 1765 O O . VAL B 1 99 ? 1.683 15.559 25.116 1.00 58.27 265 VAL B O 1
ATOM 1769 N N . PRO B 1 100 ? 1.644 14.036 26.806 1.00 67.07 266 PRO B N 1
ATOM 1770 C CA . PRO B 1 100 ? 1.786 12.963 25.824 1.00 64.72 266 PRO B CA 1
ATOM 1771 C C . PRO B 1 100 ? 0.609 12.982 24.844 1.00 61.03 266 PRO B C 1
ATOM 1772 O O . PRO B 1 100 ? 0.792 12.697 23.667 1.00 60.65 266 PRO B O 1
ATOM 1776 N N . THR B 1 101 ? -0.563 13.385 25.325 1.00 55.81 267 THR B N 1
ATOM 1777 C CA . THR B 1 101 ? -1.792 13.320 24.548 1.00 54.84 267 THR B CA 1
ATOM 1778 C C . THR B 1 101 ? -2.181 14.667 23.861 1.00 53.68 267 THR B C 1
ATOM 1779 O O . THR B 1 101 ? -3.356 14.946 23.616 1.00 57.48 267 THR B O 1
ATOM 1783 N N . SER B 1 102 ? -1.197 15.496 23.525 1.00 47.03 268 SER B N 1
ATOM 1784 C CA . SER B 1 102 ? -1.503 16.779 22.902 1.00 42.46 268 SER B CA 1
ATOM 1785 C C . SER B 1 102 ? -1.028 16.848 21.448 1.00 44.08 268 SER B C 1
ATOM 1786 O O . SER B 1 102 ? 0.071 16.337 21.113 1.00 47.05 268 SER B O 1
ATOM 1789 N N . ALA B 1 103 ? -1.811 17.527 20.605 1.00 95.53 269 ALA B N 1
ATOM 1790 C CA . ALA B 1 103 ? -1.481 17.717 19.192 1.00 88.44 269 ALA B CA 1
ATOM 1791 C C . ALA B 1 103 ? 0.016 17.972 19.005 1.00 84.46 269 ALA B C 1
ATOM 1792 O O . ALA B 1 103 ? 0.686 17.278 18.244 1.00 83.58 269 ALA B O 1
ATOM 1794 N N . ARG B 1 104 ? 0.541 18.945 19.735 1.00 81.13 270 ARG B N 1
ATOM 1795 C CA . ARG B 1 104 ? 1.950 19.248 19.708 1.00 78.70 270 ARG B CA 1
ATOM 1796 C C . ARG B 1 104 ? 2.794 17.992 19.786 1.00 77.99 270 ARG B C 1
ATOM 1797 O O . ARG B 1 104 ? 3.807 17.907 19.120 1.00 77.99 270 ARG B O 1
ATOM 1805 N N . SER B 1 105 ? 2.374 17.023 20.593 1.00 77.63 271 SER B N 1
ATOM 1806 C CA . SER B 1 105 ? 3.172 15.821 20.840 1.00 78.37 271 SER B CA 1
ATOM 1807 C C . SER B 1 105 ? 2.836 14.638 19.933 1.00 78.59 271 SER B C 1
ATOM 1808 O O . SER B 1 105 ? 3.729 13.895 19.523 1.00 79.88 271 SER B O 1
ATOM 1811 N N . LEU B 1 106 ? 1.552 14.462 19.630 1.00 77.67 272 LEU B N 1
ATOM 1812 C CA . LEU B 1 106 ? 1.076 13.343 18.816 1.00 77.78 272 LEU B CA 1
ATOM 181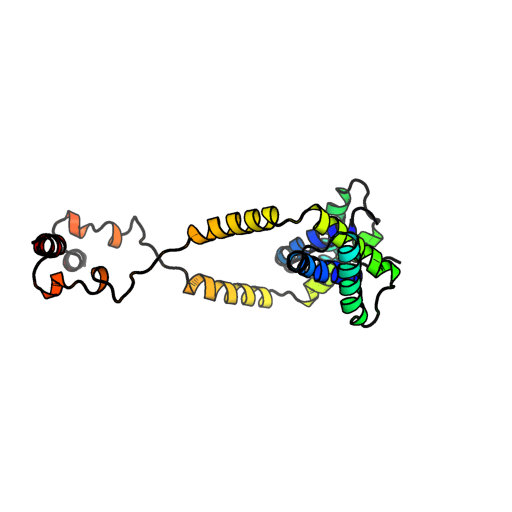3 C C . LEU B 1 106 ? 1.219 13.631 17.345 1.00 77.42 272 LEU B C 1
ATOM 1814 O O . LEU B 1 106 ? 0.934 12.781 16.507 1.00 78.66 272 LEU B O 1
ATOM 1819 N N . LYS B 1 107 ? 1.641 14.857 17.056 1.00 75.86 273 LYS B N 1
ATOM 1820 C CA . LYS B 1 107 ? 1.930 15.336 15.709 1.00 75.59 273 LYS B CA 1
ATOM 1821 C C . LYS B 1 107 ? 1.040 14.700 14.646 1.00 76.29 273 LYS B C 1
ATOM 1822 O O . LYS B 1 107 ? 1.523 13.915 13.838 1.00 78.15 273 LYS B O 1
ATOM 1828 N N . PRO B 1 108 ? -0.263 15.023 14.638 1.00 75.78 274 PRO B N 1
ATOM 1829 C CA . PRO B 1 108 ? -1.114 14.398 13.627 1.00 77.55 274 PRO B CA 1
ATOM 1830 C C . PRO B 1 108 ? -0.758 14.859 12.207 1.00 77.94 274 PRO B C 1
ATOM 1831 O O . PRO B 1 108 ? -0.809 14.063 11.268 1.00 79.73 274 PRO B O 1
ATOM 1835 N N . TRP B 1 109 ? -0.367 16.123 12.071 1.00 76.79 275 TRP B N 1
ATOM 1836 C CA . TRP B 1 109 ? 0.220 16.624 10.830 1.00 77.36 275 TRP B CA 1
ATOM 1837 C C . TRP B 1 109 ? 1.200 15.653 10.205 1.00 79.49 275 TRP B C 1
ATOM 1838 O O . TRP B 1 109 ? 1.029 15.283 9.047 1.00 81.35 275 TRP B O 1
ATOM 1849 N N . GLU B 1 110 ? 2.214 15.210 10.952 1.00 80.29 276 GLU B N 1
ATOM 1850 C CA . GLU B 1 110 ? 3.212 14.249 10.433 1.00 83.15 276 GLU B CA 1
ATOM 1851 C C . GLU B 1 110 ? 2.585 13.046 9.750 1.00 85.31 276 GLU B C 1
ATOM 1852 O O . GLU B 1 110 ? 2.716 12.880 8.543 1.00 87.15 276 GLU B O 1
ATOM 1858 N N . ALA B 1 111 ? 1.893 12.221 10.528 1.00 85.72 277 ALA B N 1
ATOM 1859 C CA . ALA B 1 111 ? 1.300 10.987 10.031 1.00 88.94 277 ALA B CA 1
ATOM 1860 C C . ALA B 1 111 ? 0.239 11.222 8.946 1.00 89.44 277 ALA B C 1
ATOM 1861 O O . ALA B 1 111 ? -0.367 10.268 8.458 1.00 92.68 277 ALA B O 1
ATOM 1863 N N . LEU B 1 112 ? 0.027 12.490 8.579 1.00 86.72 278 LEU B N 1
ATOM 1864 C CA . LEU B 1 112 ? -0.858 12.887 7.471 1.00 86.72 278 LEU B CA 1
ATOM 1865 C C . LEU B 1 112 ? -0.065 13.303 6.249 1.00 87.33 278 LEU B C 1
ATOM 1866 O O . LEU B 1 112 ? -0.631 13.511 5.176 1.00 88.01 278 LEU B O 1
ATOM 1871 N N . GLY B 1 113 ? 1.240 13.476 6.425 1.00 87.43 279 GLY B N 1
ATOM 1872 C CA . GLY B 1 113 ? 2.116 13.862 5.322 1.00 88.78 279 GLY B CA 1
ATOM 1873 C C . GLY B 1 113 ? 2.350 15.353 5.184 1.00 86.28 279 GLY B C 1
ATOM 1874 O O . GLY B 1 113 ? 3.397 15.777 4.698 1.00 87.36 279 GLY B O 1
ATOM 1875 N N . ILE B 1 114 ? 1.380 16.155 5.607 1.00 83.72 280 ILE B N 1
ATOM 1876 C CA . ILE B 1 114 ? 1.531 17.601 5.526 1.00 81.80 280 ILE B CA 1
ATOM 1877 C C . ILE B 1 114 ? 2.211 18.145 6.789 1.00 79.99 280 ILE B C 1
ATOM 1878 O O . ILE B 1 114 ? 2.469 17.374 7.704 1.00 80.05 280 ILE B O 1
ATOM 1883 N N . SER B 1 115 ? 2.545 19.435 6.836 1.00 78.85 281 SER B N 1
ATOM 1884 C CA . SER B 1 115 ? 3.287 19.973 7.990 1.00 78.40 281 SER B CA 1
ATOM 1885 C C . SER B 1 115 ? 2.440 20.834 8.957 1.00 76.61 281 SER B C 1
ATOM 1886 O O . SER B 1 115 ? 1.281 21.148 8.658 1.00 75.99 281 SER B O 1
ATOM 1889 N N . ARG B 1 116 ? 3.023 21.198 10.107 1.00 76.05 282 ARG B N 1
ATOM 1890 C CA . ARG B 1 116 ? 2.346 22.011 11.146 1.00 75.04 282 ARG B CA 1
ATOM 1891 C C . ARG B 1 116 ? 1.447 23.107 10.565 1.00 74.88 282 ARG B C 1
ATOM 1892 O O . ARG B 1 116 ? 0.218 23.069 10.699 1.00 74.19 282 ARG B O 1
ATOM 1900 N N . ALA B 1 117 ? 2.092 24.080 9.922 1.00 75.66 283 ALA B N 1
ATOM 1901 C CA . ALA B 1 117 ? 1.466 25.334 9.553 1.00 76.56 283 ALA B CA 1
ATOM 1902 C C . ALA B 1 117 ? 0.215 25.121 8.705 1.00 76.63 283 ALA B C 1
ATOM 1903 O O . ALA B 1 117 ? -0.813 25.763 8.932 1.00 77.56 283 ALA B O 1
ATOM 1905 N N . THR B 1 118 ? 0.298 24.189 7.757 1.00 76.55 284 THR B N 1
ATOM 1906 C CA . THR B 1 118 ? -0.806 23.906 6.843 1.00 76.95 284 THR B CA 1
ATOM 1907 C C . THR B 1 118 ? -1.958 23.198 7.519 1.00 75.86 284 THR B C 1
ATOM 1908 O O . THR B 1 118 ? -3.108 23.554 7.296 1.00 76.36 284 THR B O 1
ATOM 1912 N N . TYR B 1 119 ? -1.646 22.204 8.344 1.00 74.76 285 TYR B N 1
ATOM 1913 C CA . TYR B 1 119 ? -2.652 21.574 9.205 1.00 74.61 285 TYR B CA 1
ATOM 1914 C C . TYR B 1 119 ? -3.538 22.618 9.888 1.00 75.15 285 TYR B C 1
ATOM 1915 O O . TYR B 1 119 ? -4.764 22.466 9.940 1.00 76.29 285 TYR B O 1
ATOM 1924 N N . TYR B 1 120 ? -2.922 23.688 10.384 1.00 74.87 286 TYR B N 1
ATOM 1925 C CA . TYR B 1 120 ? -3.691 24.722 11.049 1.00 76.54 286 TYR B CA 1
ATOM 1926 C C . TYR B 1 120 ? -4.316 25.713 10.073 1.00 78.32 286 TYR B C 1
ATOM 1927 O O . TYR B 1 120 ? -5.376 26.270 10.351 1.00 80.72 286 TYR B O 1
ATOM 1936 N N . ARG B 1 121 ? -3.696 25.916 8.917 1.00 77.78 287 ARG B N 1
ATOM 1937 C CA . ARG B 1 121 ? -4.371 26.684 7.880 1.00 79.48 287 ARG B CA 1
ATOM 1938 C C . ARG B 1 121 ? -5.647 25.944 7.476 1.00 80.54 287 ARG B C 1
ATOM 1939 O O . ARG B 1 121 ? -6.705 26.562 7.351 1.00 83.11 287 ARG B O 1
ATOM 1947 N N . LYS B 1 122 ? -5.548 24.618 7.328 1.00 79.42 288 LYS B N 1
ATOM 1948 C CA . LYS B 1 122 ? -6.691 23.764 6.943 1.00 81.16 288 LYS B CA 1
ATOM 1949 C C . LYS B 1 122 ? -7.823 23.797 7.966 1.00 83.84 288 LYS B C 1
ATOM 1950 O O . LYS B 1 122 ? -8.981 23.559 7.628 1.00 86.46 288 LYS B O 1
ATOM 1956 N N . LEU B 1 123 ? -7.471 24.100 9.211 1.00 84.08 289 LEU B N 1
ATOM 1957 C CA . LEU B 1 123 ? -8.424 24.173 10.313 1.00 87.07 289 LEU B CA 1
ATOM 1958 C C . LEU B 1 123 ? -9.383 25.353 10.242 1.00 91.18 289 LEU B C 1
ATOM 1959 O O . LEU B 1 123 ? -10.594 25.156 10.175 1.00 94.52 289 LEU B O 1
ATOM 1964 N N . LYS B 1 124 ? -8.842 26.572 10.257 1.00 92.05 290 LYS B N 1
ATOM 1965 C CA . LYS B 1 124 ? -9.658 27.786 10.255 1.00 96.19 290 LYS B CA 1
ATOM 1966 C C . LYS B 1 124 ? -10.457 27.896 8.957 1.00 97.93 290 LYS B C 1
ATOM 1967 O O . LYS B 1 124 ? -11.350 28.727 8.853 1.00 102.25 290 LYS B O 1
#

CATH classification: 1.10.340.50 (+1 more: 1.10.1220.10)

Sequence (242 aa):
HHHHHRNYHLFEKVRKWAYRAIRQGWPVFSQWLDAVIQRVEMYNASLPVPLSPAECRAIGKSIAKYTHRKFSPEGFSAVQAARGRKGGTKSKRAAVPTSARSLKPWEALGISRATYYRKLKCHHHHRNYHLFEKVRKWAYRAIRQGWPVFSQWLDAVIQRVEMYNASLPVPLSPAECRAIGKSIAKYTHRKFSPEGFSAVQAARGRKGGTKSKRAAVPTSARSLKPWEALGISRATYYRKLK

InterPro domains:
  IPR004322 Plasmid replicase, bacterial [PF03090] (30-156)
  IPR013321 Arc-type ribbon-helix-helix [G3DSA:1.10.1220.10] (262-294)
  IPR014820 Primase, C-terminal 1 [SM00942] (164-238)

Organism: Escherichia coli (NCBI:txid562)

Radius of gyration: 30.84 Å; Cα contacts (8 Å, |Δi|>4): 149; chains: 2; bounding box: 57×33×84 Å

B-factor: mean 34.56, std 27.6, range [2.46, 160.31]

Nearest PDB structures (foldseek):
  3vw4-assembly2_B  TM=8.864E-01  e=7.654E-16  Escherichia coli
  8rkd-assembly1_B  TM=5.560E-01  e=5.591E+00  Caulobacter vibrioides NA1000
  3vw4-assembly2_B  TM=1.008E+00  e=2.509E-17  Escherichia coli

Secondary structure (DSSP, 8-state):
---HHHHHHHHHHHHHHHHHHTTTT---HHHHHHHHHHHHHHHHHHSSSPPPHHHHHHHHHHHHHHHHHH--HHHHHHHHHHHHHHHHHT--PPPPTTSHHHH-HHHHTTS-HHHHHHHHH-/-TT-HHHHHHHHHHHHHHHHTTTT---HHHHHHHHHHHHHHHHTTSSSPPPHHHHHHHHHHHHHHHHHH--HHHHHHHHHHHHHHHHHH--PPPPTTSHHHH-TTGGGTS-HHHHHHHH-